Protein AF-A0A377A2Q2-F1 (afdb_monomer)

Foldseek 3Di:
DDDDDDDDDDDDDDDDDDPDPDDDPDPPPVCVPPPPDDDDPDDDDDDDDDDDDADPVRDDDDDDDDDPDAAKDKDKDWDDDPPDTDIDIDIDGDHDQKDWDKDDDPDDAAFDKDKIKIKIFGQDQAKFWKFKAKDKDDQKDWPDHGDDIDIGHHGDMDIDITIMHGHDDDDDMDMDIDIDRDDDPPPPPDD

Solvent-accessible surface area (backbone atoms only — not comparable to full-atom values): 12936 Å² total; per-residue (Å²): 141,83,82,88,80,87,88,87,85,90,85,86,87,84,90,77,89,76,87,76,79,84,64,84,85,68,95,62,66,72,64,64,77,78,48,87,72,78,90,75,92,70,90,79,89,80,86,82,81,78,94,77,83,55,47,100,85,68,52,77,88,83,87,78,92,75,72,100,60,75,48,79,45,78,49,75,48,77,49,74,62,99,88,49,76,49,75,51,74,49,79,47,80,38,70,61,59,58,46,77,46,78,52,70,75,96,73,78,56,60,69,38,73,49,75,28,38,40,36,38,34,30,67,35,95,52,70,37,56,34,37,48,48,62,48,57,38,76,39,30,42,65,74,58,78,62,60,72,72,43,78,35,51,50,70,35,73,50,74,45,79,46,44,32,35,28,39,84,73,88,83,66,55,48,77,48,77,49,80,41,60,81,79,62,94,85,69,73,78,82,125

pLDDT: mean 75.49, std 20.53, range [23.81, 94.69]

Mean predicted aligned error: 14.42 Å

Structure (mmCIF, N/CA/C/O backbone):
data_AF-A0A377A2Q2-F1
#
_entry.id   AF-A0A377A2Q2-F1
#
loop_
_atom_site.group_PDB
_atom_site.id
_atom_site.typ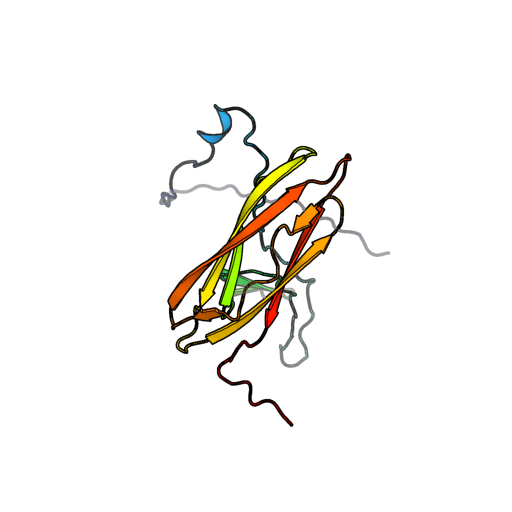e_symbol
_atom_site.label_atom_id
_atom_site.label_alt_id
_atom_site.label_comp_id
_atom_site.label_asym_id
_atom_site.label_entity_id
_atom_site.label_seq_id
_atom_site.pdbx_PDB_ins_code
_atom_site.Cartn_x
_atom_site.Cartn_y
_atom_site.Cartn_z
_atom_site.occupancy
_atom_site.B_iso_or_equiv
_atom_site.auth_seq_id
_atom_site.auth_comp_id
_atom_site.auth_asym_id
_atom_site.auth_atom_id
_atom_site.pdbx_PDB_model_num
ATOM 1 N N . MET A 1 1 ? 16.600 22.380 43.570 1.00 35.16 1 MET A N 1
ATOM 2 C CA . MET A 1 1 ? 17.740 21.490 43.270 1.00 35.16 1 MET A CA 1
ATOM 3 C C . MET A 1 1 ? 17.162 20.086 43.203 1.00 35.16 1 MET A C 1
ATOM 5 O O . MET A 1 1 ? 16.810 19.557 44.245 1.00 35.16 1 MET A O 1
ATOM 9 N N . ALA A 1 2 ? 16.891 19.559 42.009 1.00 24.36 2 ALA A N 1
ATOM 10 C CA . ALA A 1 2 ? 16.235 18.261 41.858 1.00 24.36 2 ALA A CA 1
ATOM 11 C C . ALA A 1 2 ? 16.915 17.487 40.730 1.00 24.36 2 ALA A C 1
ATOM 13 O O . ALA A 1 2 ? 17.187 18.033 39.663 1.00 24.36 2 ALA A O 1
ATOM 14 N N . GLN A 1 3 ? 17.287 16.264 41.079 1.00 25.77 3 GLN A N 1
ATOM 15 C CA . GLN A 1 3 ? 18.259 15.404 40.428 1.00 25.77 3 GLN A CA 1
ATOM 16 C C . GLN A 1 3 ? 17.750 14.817 39.111 1.00 25.77 3 GLN A C 1
ATOM 18 O O . GLN A 1 3 ? 16.613 14.366 39.001 1.00 25.77 3 GLN A O 1
ATOM 23 N N . THR A 1 4 ? 18.659 14.757 38.143 1.00 28.58 4 THR A N 1
ATOM 24 C CA . THR A 1 4 ? 18.591 13.873 36.981 1.00 28.58 4 THR A CA 1
ATOM 25 C C . THR A 1 4 ? 18.710 12.423 37.447 1.00 28.58 4 THR A C 1
ATOM 27 O O . THR A 1 4 ? 19.660 12.096 38.158 1.00 28.58 4 THR A O 1
ATOM 30 N N . PHE A 1 5 ? 17.817 11.542 36.993 1.00 26.47 5 PHE A N 1
ATOM 31 C CA . PHE A 1 5 ? 18.029 10.098 37.088 1.00 26.47 5 PHE A CA 1
ATOM 32 C C . PHE A 1 5 ? 17.926 9.448 35.708 1.00 26.47 5 PHE A C 1
ATOM 34 O O . PHE A 1 5 ? 16.889 9.474 35.051 1.00 26.47 5 PHE A O 1
ATOM 41 N N . THR A 1 6 ? 19.052 8.870 35.297 1.00 29.17 6 THR A N 1
ATOM 42 C CA . THR A 1 6 ? 19.209 7.923 34.192 1.00 29.17 6 THR A CA 1
ATOM 43 C C . THR A 1 6 ? 18.902 6.521 34.713 1.00 29.17 6 THR A C 1
ATOM 45 O O . THR A 1 6 ? 19.382 6.166 35.789 1.00 29.17 6 THR A O 1
ATOM 48 N N . ILE A 1 7 ? 18.188 5.690 33.949 1.00 29.67 7 ILE A N 1
ATOM 49 C CA . ILE A 1 7 ? 18.055 4.258 34.251 1.00 29.67 7 ILE 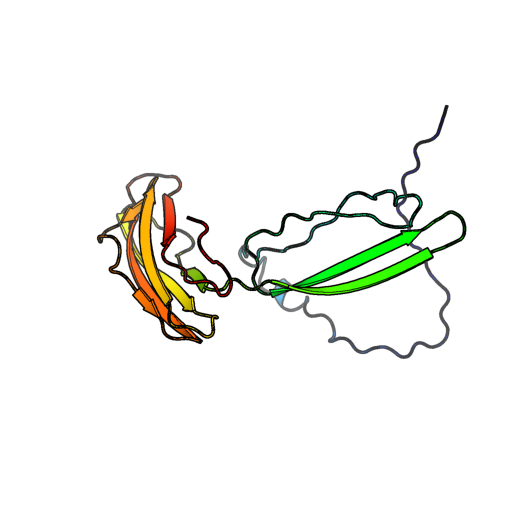A CA 1
ATOM 50 C C . ILE A 1 7 ? 18.478 3.441 33.027 1.00 29.67 7 ILE A C 1
ATOM 52 O O . ILE A 1 7 ? 17.741 3.312 32.058 1.00 29.67 7 ILE A O 1
ATOM 56 N N . PHE A 1 8 ? 19.662 2.838 33.117 1.00 29.30 8 PHE A N 1
ATOM 57 C CA . PHE A 1 8 ? 19.929 1.519 32.552 1.00 29.30 8 PHE A CA 1
ATOM 58 C C . PHE A 1 8 ? 20.466 0.654 33.691 1.00 29.30 8 PHE A C 1
ATOM 60 O O . PHE A 1 8 ? 21.469 1.025 34.296 1.00 29.30 8 PHE A O 1
ATOM 67 N N . THR A 1 9 ? 19.814 -0.475 33.980 1.00 23.81 9 THR A N 1
ATOM 68 C CA . THR A 1 9 ? 20.429 -1.777 34.322 1.00 23.81 9 THR A CA 1
ATOM 69 C C . THR A 1 9 ? 19.329 -2.761 34.725 1.00 23.81 9 THR A C 1
ATOM 71 O O . THR A 1 9 ? 18.644 -2.568 35.724 1.00 23.81 9 THR A O 1
ATOM 74 N N . VAL A 1 10 ? 19.216 -3.860 33.977 1.00 25.59 10 VAL A N 1
ATOM 75 C CA . VAL A 1 10 ? 18.565 -5.096 34.428 1.00 25.59 10 VAL A CA 1
ATOM 76 C C . VAL A 1 10 ? 19.669 -6.036 34.902 1.00 25.59 10 VAL A C 1
ATOM 78 O O . VAL A 1 10 ? 20.576 -6.364 34.138 1.00 25.59 10 VAL A O 1
ATOM 81 N N . ARG A 1 11 ? 19.593 -6.499 36.154 1.00 24.61 11 ARG A N 1
ATOM 82 C CA . ARG A 1 11 ? 20.357 -7.660 36.623 1.00 24.61 11 ARG A CA 1
ATOM 83 C C . ARG A 1 11 ? 19.420 -8.575 37.398 1.00 24.61 11 ARG A C 1
ATOM 85 O O . ARG A 1 11 ? 18.988 -8.240 38.494 1.00 24.61 11 ARG A O 1
ATOM 92 N N . LEU A 1 12 ? 19.122 -9.733 36.822 1.00 27.06 12 LEU A N 1
ATOM 93 C CA . LEU A 1 12 ? 18.377 -10.805 37.472 1.00 27.06 12 LEU A CA 1
ATOM 94 C C . LEU A 1 12 ? 19.283 -12.024 37.576 1.00 27.06 12 LEU A C 1
ATOM 96 O O . LEU A 1 12 ? 19.780 -12.518 36.566 1.00 27.06 12 LEU A O 1
ATOM 100 N N . LEU A 1 13 ? 19.466 -12.531 38.795 1.00 28.02 13 LEU A N 1
ATOM 101 C CA . LEU A 1 13 ? 19.809 -13.935 38.973 1.00 28.02 13 LEU A CA 1
ATOM 102 C C . LEU A 1 13 ? 19.329 -14.461 40.327 1.00 28.02 13 LEU A C 1
ATOM 104 O O . LEU A 1 13 ? 19.847 -14.075 41.372 1.00 28.02 13 LEU A O 1
ATOM 108 N N . LYS A 1 14 ? 18.412 -15.431 40.285 1.00 26.22 14 LYS A N 1
ATOM 109 C CA . LYS A 1 14 ? 18.540 -16.680 41.045 1.00 26.22 14 LYS A CA 1
ATOM 110 C C . LYS A 1 14 ? 17.717 -17.770 40.363 1.00 26.22 14 LYS A C 1
ATOM 112 O O . LYS A 1 14 ? 16.514 -17.638 40.181 1.00 26.22 14 LYS A O 1
ATOM 117 N N . VAL A 1 15 ? 18.412 -18.831 39.967 1.00 42.34 15 VAL A N 1
ATOM 118 C CA . VAL A 1 15 ? 17.884 -19.992 39.247 1.00 42.34 15 VAL A CA 1
ATOM 119 C C . VAL A 1 15 ? 17.315 -21.011 40.235 1.00 42.34 15 VAL A C 1
ATOM 121 O O . VAL A 1 15 ? 17.974 -21.344 41.220 1.00 42.34 15 VAL A O 1
ATOM 124 N N . ARG A 1 16 ? 16.140 -21.566 39.920 1.00 33.78 16 ARG A N 1
ATOM 125 C CA . ARG A 1 16 ? 15.683 -22.897 40.351 1.00 33.78 16 ARG A CA 1
ATOM 126 C C . ARG A 1 16 ? 14.762 -23.471 39.262 1.00 33.78 16 ARG A C 1
ATOM 128 O O . ARG A 1 16 ? 13.668 -22.962 39.084 1.00 33.78 16 ARG A O 1
ATOM 135 N N . GLY A 1 17 ? 15.269 -24.478 38.538 1.00 42.72 17 GLY A N 1
ATOM 136 C CA . GLY A 1 17 ? 14.567 -25.401 37.623 1.00 42.72 17 GLY A CA 1
ATOM 137 C C . GLY A 1 17 ? 13.537 -24.793 36.666 1.00 42.72 17 GLY A C 1
ATOM 138 O O . GLY A 1 17 ? 12.370 -24.681 37.020 1.00 42.72 17 GLY A O 1
ATOM 139 N N . VAL A 1 18 ? 13.954 -24.457 35.444 1.00 45.03 18 VAL A N 1
ATOM 140 C CA . VAL A 1 18 ? 13.101 -23.804 34.439 1.00 45.03 18 VAL A CA 1
ATOM 141 C C . VAL A 1 18 ? 12.607 -24.839 33.426 1.00 45.03 18 VAL A C 1
ATOM 143 O O . VAL A 1 18 ? 13.413 -25.525 32.802 1.00 45.03 18 VAL A O 1
ATOM 146 N N . TRP A 1 19 ? 11.288 -24.936 33.239 1.00 36.09 19 TRP A N 1
ATOM 147 C CA . TRP A 1 19 ? 10.719 -25.492 32.012 1.00 36.09 19 TRP A CA 1
ATOM 148 C C . TRP A 1 19 ? 11.166 -24.597 30.858 1.00 36.09 19 TRP A C 1
ATOM 150 O O . TRP A 1 19 ? 10.748 -23.444 30.765 1.00 36.09 19 TRP A O 1
ATOM 160 N N . GLN A 1 20 ? 12.077 -25.091 30.023 1.00 41.94 20 GLN A N 1
ATOM 161 C CA . GLN A 1 20 ? 12.571 -24.337 28.881 1.00 41.94 20 GLN A CA 1
ATOM 162 C C . GLN A 1 20 ? 11.461 -24.299 27.826 1.00 41.94 20 GLN A C 1
ATOM 164 O O . GLN A 1 20 ? 11.138 -25.320 27.218 1.00 41.94 20 GLN A O 1
ATOM 169 N N . LEU A 1 21 ? 10.864 -23.128 27.608 1.00 43.88 21 LEU A N 1
ATOM 170 C CA . LEU A 1 21 ? 10.053 -22.901 26.420 1.00 43.88 21 LEU A CA 1
ATOM 171 C C . LEU A 1 21 ? 11.002 -22.980 25.215 1.00 43.88 21 LEU A C 1
ATOM 173 O O . LEU A 1 21 ? 11.822 -22.085 25.005 1.00 43.88 21 LEU A O 1
ATOM 177 N N . CYS A 1 22 ? 10.946 -24.079 24.464 1.00 37.50 22 CYS A N 1
ATOM 178 C CA . CYS A 1 22 ? 11.659 -24.207 23.197 1.00 37.50 22 CYS A CA 1
ATOM 179 C C . CYS A 1 22 ? 11.006 -23.270 22.174 1.00 37.50 22 CYS A C 1
ATOM 181 O O . CYS A 1 22 ? 10.033 -23.631 21.519 1.00 37.50 22 CYS A O 1
ATOM 183 N N . VAL A 1 23 ? 11.546 -22.063 22.046 1.00 52.59 23 VAL A N 1
ATOM 184 C CA . VAL A 1 23 ? 11.404 -21.249 20.833 1.00 52.59 23 VAL A CA 1
ATOM 185 C C . VAL A 1 23 ? 12.524 -21.694 19.887 1.00 52.59 23 VAL A C 1
ATOM 187 O O . VAL A 1 23 ? 13.602 -22.045 20.376 1.00 52.59 23 VAL A O 1
ATOM 190 N N . SER A 1 24 ? 12.269 -21.781 18.575 1.00 54.44 24 SER A N 1
ATOM 191 C CA . SER A 1 24 ? 13.236 -22.294 17.590 1.00 54.44 24 SER A CA 1
ATOM 192 C C . SER A 1 24 ? 14.641 -21.727 17.830 1.00 54.44 24 SER A C 1
ATOM 194 O O . SER A 1 24 ? 14.836 -20.532 18.059 1.00 54.44 24 SER A O 1
ATOM 196 N N . GLY A 1 25 ? 15.628 -22.621 17.869 1.00 49.44 25 GLY A N 1
ATOM 197 C CA . GLY A 1 25 ? 17.006 -22.270 18.180 1.00 49.44 25 GLY A CA 1
ATOM 198 C C . GLY A 1 25 ? 17.628 -21.421 17.075 1.00 49.44 25 GLY A C 1
ATOM 199 O O . GLY A 1 25 ? 17.963 -21.947 16.027 1.00 49.44 25 GLY A O 1
ATOM 200 N N . GLY A 1 26 ? 17.827 -20.132 17.359 1.00 53.69 26 GLY A N 1
ATOM 201 C CA . GLY A 1 26 ? 18.815 -19.261 16.719 1.00 53.69 26 GLY A CA 1
ATOM 202 C C . GLY A 1 26 ? 18.757 -19.135 15.191 1.00 53.69 26 GLY A C 1
ATOM 203 O O . GLY A 1 26 ? 19.685 -19.569 14.518 1.00 53.69 26 GLY A O 1
ATOM 204 N N . ASP A 1 27 ? 17.788 -18.391 14.655 1.00 59.75 27 ASP A N 1
ATOM 205 C CA . ASP A 1 27 ? 17.683 -18.047 13.216 1.00 59.75 27 ASP A CA 1
ATOM 206 C C . ASP A 1 27 ? 18.741 -17.025 12.716 1.00 59.75 27 ASP A C 1
ATOM 208 O O . ASP A 1 27 ? 18.568 -16.354 11.700 1.00 59.75 27 ASP A O 1
ATOM 212 N N . GLY A 1 28 ? 19.856 -16.852 13.433 1.00 54.72 28 GLY A N 1
ATOM 213 C CA . GLY A 1 28 ? 20.863 -15.821 13.143 1.00 54.72 28 GLY A CA 1
ATOM 214 C C . GLY A 1 28 ? 22.175 -16.319 12.530 1.00 54.72 28 GLY A C 1
ATOM 215 O O . GLY A 1 28 ? 22.982 -15.498 12.090 1.00 54.72 28 GLY A O 1
ATOM 216 N N . ASP A 1 29 ? 22.429 -17.630 12.528 1.00 57.47 29 ASP A N 1
ATOM 217 C CA . ASP A 1 29 ? 23.759 -18.178 12.207 1.00 57.47 29 ASP A CA 1
ATOM 218 C C . ASP A 1 29 ? 23.969 -18.498 10.718 1.00 57.47 29 ASP A C 1
ATOM 220 O O . ASP A 1 29 ? 25.109 -18.563 10.246 1.00 57.47 29 ASP A O 1
ATOM 224 N N . GLU A 1 30 ? 22.897 -18.637 9.935 1.00 57.81 30 GLU A N 1
ATOM 225 C CA . GLU A 1 30 ? 23.006 -18.796 8.477 1.00 57.81 30 GLU A CA 1
ATOM 226 C C . GLU A 1 30 ? 23.403 -17.486 7.783 1.00 57.81 30 GLU A C 1
ATOM 228 O O . GLU A 1 30 ? 24.262 -17.488 6.900 1.00 57.81 30 GLU A O 1
ATOM 233 N N . LEU A 1 31 ? 22.882 -16.346 8.250 1.00 55.84 31 LEU A N 1
ATOM 234 C CA . LEU A 1 31 ? 23.131 -15.030 7.646 1.00 55.84 31 LEU A CA 1
ATOM 235 C C . LEU A 1 31 ? 24.569 -14.517 7.834 1.00 55.84 31 LEU A C 1
ATOM 237 O O . LEU A 1 31 ? 24.985 -13.594 7.139 1.00 55.84 31 LEU A O 1
ATOM 241 N N . LYS A 1 32 ? 25.350 -15.099 8.753 1.00 56.75 32 LYS A N 1
ATOM 242 C CA . LYS A 1 32 ? 26.732 -14.667 9.025 1.00 56.75 32 LYS A CA 1
ATOM 243 C C . LYS A 1 32 ? 27.776 -15.322 8.120 1.00 56.75 32 LYS A C 1
ATOM 245 O O . LYS A 1 32 ? 28.862 -14.768 7.965 1.00 56.75 32 LYS A O 1
ATOM 250 N N . ARG A 1 33 ? 27.478 -16.483 7.522 1.00 63.16 33 ARG A N 1
ATOM 251 C CA . ARG A 1 33 ? 28.453 -17.249 6.717 1.00 63.16 33 ARG A CA 1
ATOM 252 C C . ARG A 1 33 ? 28.601 -16.755 5.272 1.00 63.16 33 ARG A C 1
ATOM 254 O O . ARG A 1 33 ? 29.619 -17.046 4.656 1.00 63.16 33 ARG A O 1
ATOM 261 N N . GLY A 1 34 ? 27.636 -15.992 4.751 1.00 65.00 34 GLY A N 1
ATOM 262 C CA . GLY A 1 34 ? 27.597 -15.524 3.355 1.00 65.00 34 GLY A CA 1
ATOM 263 C C . GLY A 1 34 ? 28.121 -14.104 3.096 1.00 65.00 34 GLY A C 1
ATOM 264 O O . GLY A 1 34 ? 27.980 -13.606 1.983 1.00 65.00 34 GLY A O 1
ATOM 265 N N . GLY A 1 35 ? 28.706 -13.435 4.096 1.00 57.47 35 GLY A N 1
ATOM 266 C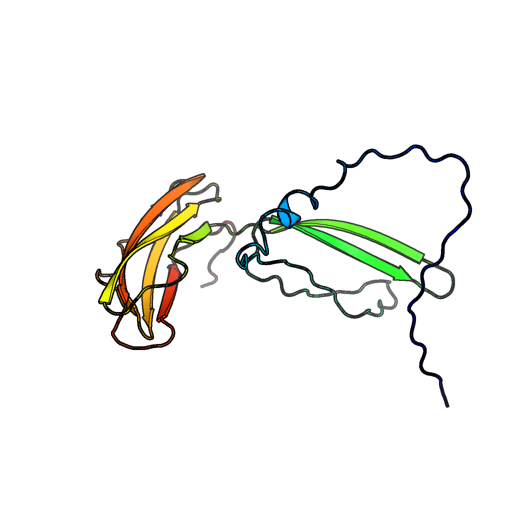 CA . GLY A 1 35 ? 29.028 -12.005 4.017 1.00 57.47 35 GLY A CA 1
ATOM 267 C C . GLY A 1 35 ? 27.826 -11.115 4.353 1.00 57.47 35 GLY A C 1
ATOM 268 O O . GLY A 1 35 ? 26.732 -11.602 4.628 1.00 57.47 35 GLY A O 1
ATOM 269 N N . LYS A 1 36 ? 28.033 -9.791 4.399 1.00 55.78 36 LYS A N 1
ATOM 270 C CA . LYS A 1 36 ? 26.970 -8.850 4.782 1.00 55.78 36 LYS A CA 1
ATOM 271 C C . LYS A 1 36 ? 25.864 -8.890 3.714 1.00 55.78 36 LYS A C 1
ATOM 273 O O . LYS A 1 36 ? 26.164 -8.568 2.562 1.00 55.78 36 LYS A O 1
ATOM 278 N N . PRO A 1 37 ? 24.620 -9.274 4.057 1.00 56.91 37 PRO A N 1
ATOM 279 C CA . PRO A 1 37 ? 23.538 -9.310 3.087 1.00 56.91 37 PRO A CA 1
ATOM 280 C C . PRO A 1 37 ? 23.314 -7.912 2.496 1.00 56.91 37 PRO A C 1
ATOM 282 O O . PRO A 1 37 ? 23.554 -6.907 3.180 1.00 56.91 37 PRO A O 1
ATOM 285 N N . PRO A 1 38 ? 22.873 -7.827 1.230 1.00 50.38 38 PRO A N 1
ATOM 286 C CA . PRO A 1 38 ? 22.503 -6.551 0.637 1.00 50.38 38 PRO A CA 1
ATOM 287 C C . PRO A 1 38 ? 21.428 -5.879 1.499 1.00 50.38 38 PRO A C 1
ATOM 289 O O . PRO A 1 38 ? 20.595 -6.557 2.100 1.00 50.38 38 PRO A O 1
ATOM 292 N N . VAL A 1 39 ? 21.463 -4.547 1.573 1.00 55.28 39 VAL A N 1
ATOM 293 C CA . VAL A 1 39 ? 20.518 -3.767 2.384 1.00 55.28 39 VAL A CA 1
ATOM 294 C C . VAL A 1 39 ? 19.090 -4.106 1.947 1.00 55.28 39 VAL A C 1
ATOM 296 O O . VAL A 1 39 ? 18.729 -3.917 0.785 1.00 55.28 39 VAL A O 1
ATOM 299 N N . ASN A 1 40 ? 18.301 -4.649 2.874 1.00 44.88 40 ASN A N 1
ATOM 300 C CA . ASN A 1 40 ? 16.881 -4.905 2.671 1.00 44.88 40 ASN A CA 1
ATOM 301 C C . ASN A 1 40 ? 16.089 -3.692 3.155 1.00 44.88 40 ASN A C 1
ATOM 303 O O . ASN A 1 40 ? 16.243 -3.261 4.297 1.00 44.88 40 ASN A O 1
ATOM 307 N N . HIS A 1 41 ? 15.219 -3.172 2.295 1.00 54.22 41 HIS A N 1
ATOM 308 C CA . HIS A 1 41 ? 14.261 -2.132 2.651 1.00 54.22 41 HIS A CA 1
ATOM 309 C C . HIS A 1 41 ? 13.021 -2.807 3.242 1.00 54.22 41 HIS A C 1
ATOM 311 O O . HIS A 1 41 ? 12.080 -3.132 2.526 1.00 54.22 41 HIS A O 1
ATOM 317 N N . VAL A 1 42 ? 13.065 -3.104 4.541 1.00 55.97 42 VAL A N 1
ATOM 318 C CA . VAL A 1 42 ? 11.897 -3.576 5.297 1.00 55.97 42 VAL A CA 1
ATOM 319 C C . VAL A 1 42 ? 11.375 -2.404 6.117 1.00 55.97 42 VAL A C 1
ATOM 321 O O . VAL A 1 42 ? 12.117 -1.834 6.918 1.00 55.97 42 VAL A O 1
ATOM 324 N N . ASN A 1 43 ? 10.102 -2.058 5.937 1.00 60.34 43 ASN A N 1
ATOM 325 C CA . ASN A 1 43 ? 9.447 -1.037 6.746 1.00 60.34 43 ASN A CA 1
ATOM 326 C C . ASN A 1 43 ? 9.086 -1.633 8.110 1.00 60.34 43 ASN A C 1
ATOM 328 O O . ASN A 1 43 ? 8.081 -2.325 8.261 1.00 60.34 43 ASN A O 1
ATOM 332 N N . ILE A 1 44 ? 9.937 -1.391 9.108 1.00 71.06 44 ILE A N 1
ATOM 333 C CA . ILE A 1 44 ? 9.668 -1.785 10.492 1.00 71.06 44 ILE A CA 1
ATOM 334 C C . ILE A 1 44 ? 8.797 -0.707 11.132 1.00 71.06 44 ILE A C 1
ATOM 336 O O . ILE A 1 44 ? 9.243 0.420 11.346 1.00 71.06 44 ILE A O 1
ATOM 340 N N . VAL A 1 45 ? 7.560 -1.064 11.472 1.00 70.94 45 VAL A N 1
ATOM 341 C CA . VAL A 1 45 ? 6.656 -0.177 12.204 1.00 70.94 45 VAL A CA 1
ATOM 342 C C . VAL A 1 45 ? 6.819 -0.428 13.698 1.00 70.94 45 VAL A C 1
ATOM 344 O O . VAL A 1 45 ? 6.300 -1.398 14.243 1.00 70.94 45 VAL A O 1
ATOM 347 N N . ALA A 1 46 ? 7.557 0.459 14.360 1.00 78.12 46 ALA A N 1
ATOM 348 C CA . ALA A 1 46 ? 7.682 0.500 15.811 1.00 78.12 46 ALA A CA 1
ATOM 349 C C . ALA A 1 46 ? 7.492 1.948 16.274 1.00 78.12 46 ALA A C 1
ATOM 351 O O . ALA A 1 46 ? 8.278 2.824 15.921 1.00 78.12 46 ALA A O 1
ATOM 352 N N . GLN A 1 47 ? 6.424 2.197 17.030 1.00 79.44 47 GLN A N 1
ATOM 353 C CA . GLN A 1 47 ? 6.068 3.522 17.536 1.00 79.44 47 GLN A CA 1
ATOM 354 C C . GLN A 1 47 ? 5.919 3.465 19.055 1.00 79.44 47 GLN A C 1
ATOM 356 O O . GLN A 1 47 ? 5.360 2.510 19.593 1.00 79.44 47 GLN A O 1
ATOM 361 N N . GLN A 1 48 ? 6.400 4.500 19.742 1.00 82.75 48 GLN A N 1
ATOM 362 C CA . GLN A 1 48 ? 6.257 4.653 21.186 1.00 82.75 48 GLN A CA 1
ATOM 363 C C . GLN A 1 48 ? 5.875 6.100 21.499 1.00 82.75 48 GLN A C 1
ATOM 365 O O . GLN A 1 48 ? 6.608 7.030 21.167 1.00 82.75 48 GLN A O 1
ATOM 370 N N . ALA A 1 49 ? 4.721 6.284 22.140 1.00 79.25 49 ALA A N 1
ATOM 371 C CA . ALA A 1 49 ? 4.299 7.589 22.633 1.00 79.25 49 ALA A CA 1
ATOM 372 C C . ALA A 1 49 ? 5.024 7.955 23.935 1.00 79.25 49 ALA A C 1
ATOM 374 O O . ALA A 1 49 ? 5.516 7.091 24.667 1.00 79.25 49 ALA A O 1
ATOM 375 N N . LEU A 1 50 ? 5.053 9.253 24.237 1.00 85.25 50 LEU A N 1
ATOM 376 C CA . LEU A 1 50 ? 5.459 9.735 25.553 1.00 85.25 50 LEU A CA 1
ATOM 377 C C . LEU A 1 50 ? 4.439 9.297 26.620 1.00 85.25 50 LEU A C 1
ATOM 379 O O . LEU A 1 50 ? 3.260 9.131 26.298 1.00 85.25 50 LEU A O 1
ATOM 383 N N . PRO A 1 51 ? 4.864 9.141 27.887 1.00 86.31 51 PRO A N 1
ATOM 384 C CA . PRO A 1 51 ? 3.941 8.895 28.989 1.00 86.31 51 PRO A CA 1
ATOM 385 C C . PRO A 1 51 ? 2.886 10.003 29.074 1.00 86.31 51 PRO A C 1
ATOM 387 O O . PRO A 1 51 ? 3.218 11.186 28.988 1.00 86.31 51 PRO A O 1
ATOM 390 N N . VAL A 1 52 ? 1.626 9.617 29.264 1.00 87.06 52 VAL A N 1
ATOM 391 C CA . VAL A 1 52 ? 0.500 10.543 29.433 1.00 87.06 52 VAL A CA 1
ATOM 392 C C . VAL A 1 52 ? -0.096 10.396 30.825 1.00 87.06 52 VAL A C 1
ATOM 394 O O . VAL A 1 52 ? -0.187 9.289 31.356 1.00 87.06 52 VAL A O 1
ATOM 397 N N . THR A 1 53 ? -0.510 11.514 31.414 1.00 88.62 53 THR A N 1
ATOM 398 C CA . THR A 1 53 ? -1.244 11.518 32.682 1.00 88.62 53 THR A CA 1
ATOM 399 C C . THR A 1 53 ? -2.730 11.343 32.393 1.00 88.62 53 THR A C 1
ATOM 401 O O . THR A 1 53 ? -3.286 12.062 31.562 1.00 88.62 53 THR A O 1
ATOM 404 N N . LEU A 1 54 ? -3.363 10.388 33.069 1.00 87.25 54 LEU A N 1
ATOM 405 C CA . LEU A 1 54 ? -4.805 10.154 32.973 1.00 87.25 54 LEU A CA 1
ATOM 406 C C . LEU A 1 54 ? -5.581 11.246 33.729 1.00 87.25 54 LEU A C 1
ATOM 408 O O . LEU A 1 54 ? -5.048 11.864 34.653 1.00 87.25 54 LEU A O 1
ATOM 412 N N . ASN A 1 55 ? -6.829 11.498 33.332 1.00 85.19 55 ASN A N 1
ATOM 413 C CA . ASN A 1 55 ? -7.707 12.449 34.019 1.00 85.19 55 ASN A CA 1
ATOM 414 C C . ASN A 1 55 ? -8.238 11.888 35.359 1.00 85.19 55 ASN A C 1
ATOM 416 O O . ASN A 1 55 ? -7.948 10.753 35.737 1.00 85.19 55 ASN A O 1
ATOM 420 N N . GLU A 1 56 ? -9.046 12.675 36.077 1.00 86.50 56 GLU A N 1
ATOM 421 C CA . GLU A 1 56 ? -9.634 12.283 37.372 1.00 86.50 56 GLU A CA 1
ATOM 422 C C . GLU A 1 56 ? -10.544 11.043 37.287 1.00 86.50 56 GLU A C 1
ATOM 424 O O . GLU A 1 56 ? -10.787 10.381 38.292 1.00 86.50 56 GLU A O 1
ATOM 429 N N . GLN A 1 57 ? -11.032 10.712 36.090 1.00 83.94 57 GLN A N 1
ATOM 430 C CA . GLN A 1 57 ? -11.858 9.541 35.806 1.00 83.94 57 GLN A CA 1
ATOM 431 C C . GLN A 1 57 ? -11.024 8.318 35.376 1.00 83.94 57 GLN A C 1
ATOM 433 O O . GLN A 1 57 ? -11.583 7.241 35.178 1.00 83.94 57 GLN A O 1
ATOM 438 N N . GLY A 1 58 ? -9.698 8.455 35.251 1.00 82.31 58 GLY A N 1
ATOM 439 C CA . GLY A 1 58 ? -8.799 7.393 34.791 1.00 82.31 58 GLY A CA 1
ATOM 440 C C . GLY A 1 58 ? -8.757 7.214 33.269 1.00 82.31 58 GLY A C 1
ATOM 441 O O . GLY A 1 58 ? -8.297 6.183 32.786 1.00 82.31 58 GLY A O 1
ATOM 442 N N . GLU A 1 59 ? -9.215 8.200 32.501 1.00 83.38 59 GLU A N 1
ATOM 443 C CA . GLU A 1 59 ? -9.246 8.168 31.039 1.00 83.38 59 GLU A CA 1
ATOM 444 C C . GLU A 1 59 ? -8.084 8.968 30.430 1.00 83.38 59 GLU A C 1
ATOM 446 O O . GLU A 1 59 ? -7.646 9.996 30.953 1.00 83.38 59 GLU A O 1
ATOM 451 N N . GLY A 1 60 ? -7.592 8.505 29.282 1.00 82.88 60 GLY A N 1
ATOM 452 C CA . GLY A 1 60 ? -6.553 9.170 28.504 1.00 82.88 60 GLY A CA 1
ATOM 453 C C . GLY A 1 60 ? -6.593 8.703 27.054 1.00 82.88 60 GLY A C 1
ATOM 454 O O . GLY A 1 60 ? -6.968 7.567 26.770 1.00 82.88 60 GLY A O 1
ATOM 455 N N . SER A 1 61 ? -6.221 9.585 26.130 1.00 84.88 61 SER A N 1
ATOM 456 C CA . SER A 1 61 ? -6.180 9.281 24.699 1.00 84.88 61 SER A CA 1
ATOM 457 C C . SER A 1 61 ? -4.787 9.543 24.145 1.00 84.88 61 SER A C 1
ATOM 459 O O . SER A 1 61 ? -4.157 10.551 24.466 1.00 84.88 61 SER A O 1
ATOM 461 N N . VAL A 1 62 ? -4.310 8.624 23.309 1.00 84.31 62 VAL A N 1
ATOM 462 C CA . VAL A 1 62 ? -3.014 8.702 22.634 1.00 84.31 62 VAL A CA 1
ATOM 463 C C . VAL A 1 62 ? -3.245 8.457 21.153 1.00 84.31 62 VAL A C 1
ATOM 465 O O . VAL A 1 62 ? -3.848 7.459 20.766 1.00 84.31 62 VAL A O 1
ATOM 468 N N . THR A 1 63 ? -2.753 9.367 20.318 1.00 84.69 63 THR A N 1
ATOM 469 C CA . THR A 1 63 ? -2.787 9.212 18.861 1.00 84.69 63 THR A CA 1
ATOM 470 C C . THR A 1 63 ? -1.407 8.798 18.376 1.00 84.69 63 THR A C 1
ATOM 472 O O . THR A 1 63 ? -0.426 9.496 18.624 1.00 84.69 63 THR A O 1
ATOM 475 N N . LEU A 1 64 ? -1.333 7.662 17.683 1.00 80.81 64 LEU A N 1
ATOM 476 C CA . LEU A 1 64 ? -0.111 7.166 17.058 1.00 80.81 64 LEU A CA 1
ATOM 477 C C . LEU A 1 64 ? -0.263 7.273 15.536 1.00 80.81 64 LEU A C 1
ATOM 479 O O . LEU A 1 64 ? -1.177 6.651 14.991 1.00 80.81 64 LEU A O 1
ATOM 483 N N . PRO A 1 65 ? 0.589 8.043 14.836 1.00 78.50 65 PRO A N 1
ATOM 484 C CA . PRO A 1 65 ? 0.563 8.074 13.382 1.00 78.50 65 PRO A CA 1
ATOM 485 C C . PRO A 1 65 ? 1.070 6.731 12.846 1.00 78.50 65 PRO A C 1
ATOM 487 O O . PRO A 1 65 ? 2.240 6.382 13.009 1.00 78.50 65 PRO A O 1
ATOM 490 N N . ILE A 1 66 ? 0.177 5.968 12.220 1.00 78.19 66 ILE A N 1
ATOM 491 C CA . ILE A 1 66 ? 0.523 4.736 11.513 1.00 78.19 66 ILE A CA 1
ATOM 492 C C . ILE A 1 66 ? 0.718 5.094 10.040 1.00 78.19 66 ILE A C 1
ATOM 494 O O . ILE A 1 66 ? -0.152 5.714 9.433 1.00 78.19 66 ILE A O 1
ATOM 498 N N . GLY A 1 67 ? 1.892 4.763 9.498 1.00 75.56 67 GLY A N 1
ATOM 499 C CA . GLY A 1 67 ? 2.198 4.953 8.080 1.00 75.56 67 GLY A CA 1
ATOM 500 C C . GLY A 1 67 ? 1.510 3.914 7.194 1.00 75.56 67 GLY A C 1
ATOM 501 O O . GLY A 1 67 ? 0.579 3.233 7.619 1.00 75.56 67 GLY A O 1
ATOM 502 N N . ASP A 1 68 ? 2.006 3.762 5.968 1.00 72.94 68 ASP A N 1
ATOM 503 C CA . ASP A 1 68 ? 1.550 2.711 5.059 1.00 72.94 68 ASP A CA 1
ATOM 504 C C . ASP A 1 68 ? 1.990 1.332 5.579 1.00 72.94 68 ASP A C 1
ATOM 506 O O . ASP A 1 68 ? 3.145 0.919 5.436 1.00 72.94 68 ASP A O 1
ATOM 510 N N . PHE A 1 69 ? 1.080 0.665 6.288 1.00 72.56 69 PHE A N 1
ATOM 511 C CA . PHE A 1 69 ? 1.298 -0.639 6.895 1.00 72.56 69 PHE A CA 1
ATOM 512 C C . PHE A 1 69 ? 0.078 -1.527 6.696 1.00 72.56 69 PHE A C 1
ATOM 514 O O . PHE A 1 69 ? -1.044 -1.154 7.034 1.00 72.56 69 PHE A O 1
ATOM 521 N N . ASN A 1 70 ? 0.330 -2.737 6.207 1.00 71.56 70 ASN A N 1
ATOM 522 C CA . ASN A 1 70 ? -0.667 -3.782 6.050 1.00 71.56 70 ASN A CA 1
ATOM 523 C C . ASN A 1 70 ? -0.258 -4.971 6.922 1.00 71.56 70 ASN A C 1
ATOM 525 O O . ASN A 1 70 ? 0.720 -5.655 6.622 1.00 71.56 70 ASN A O 1
ATOM 529 N N . GLY A 1 71 ? -0.982 -5.207 8.015 1.00 76.94 71 GLY A N 1
ATOM 530 C CA . GLY A 1 71 ? -0.673 -6.282 8.952 1.00 76.94 71 GLY A CA 1
ATOM 531 C C . GLY A 1 71 ? -1.333 -6.139 10.323 1.00 76.94 71 GLY A C 1
ATOM 532 O O . GLY A 1 71 ? -2.214 -5.310 10.546 1.00 76.94 71 GLY A O 1
ATOM 533 N N . GLU A 1 72 ? -0.886 -6.968 11.265 1.00 80.56 72 GLU A N 1
ATOM 534 C CA . GLU A 1 72 ? -1.311 -6.915 12.665 1.00 80.56 72 GLU A CA 1
ATOM 535 C C . GLU A 1 72 ? -0.343 -6.038 13.472 1.00 80.56 72 GLU A C 1
ATOM 537 O O . GLU A 1 72 ? 0.856 -6.312 13.537 1.00 80.56 72 GLU A O 1
ATOM 542 N N . LEU A 1 73 ? -0.867 -4.993 14.110 1.00 84.31 73 LEU A N 1
ATOM 543 C CA . LEU A 1 73 ? -0.154 -4.201 15.105 1.00 84.31 73 LEU A CA 1
ATOM 544 C C . LEU A 1 73 ? -0.518 -4.684 16.507 1.00 84.31 73 LEU A C 1
ATOM 546 O O . LEU A 1 73 ? -1.691 -4.849 16.846 1.00 84.31 73 LEU A O 1
ATOM 550 N N . ARG A 1 74 ? 0.500 -4.857 17.352 1.00 87.50 74 ARG A N 1
ATOM 551 C CA . ARG A 1 74 ? 0.325 -5.123 18.781 1.00 87.50 74 ARG A CA 1
ATOM 552 C C . ARG A 1 74 ? 0.491 -3.823 19.553 1.00 87.50 74 ARG A C 1
ATOM 554 O O . ARG A 1 74 ? 1.591 -3.282 19.635 1.00 87.50 74 ARG A O 1
ATOM 561 N N . VAL A 1 75 ? -0.600 -3.339 20.129 1.00 86.94 75 VAL A N 1
ATOM 562 C CA . VAL A 1 75 ? -0.601 -2.174 21.012 1.00 86.94 75 VAL A CA 1
ATOM 563 C C . VAL A 1 75 ? -0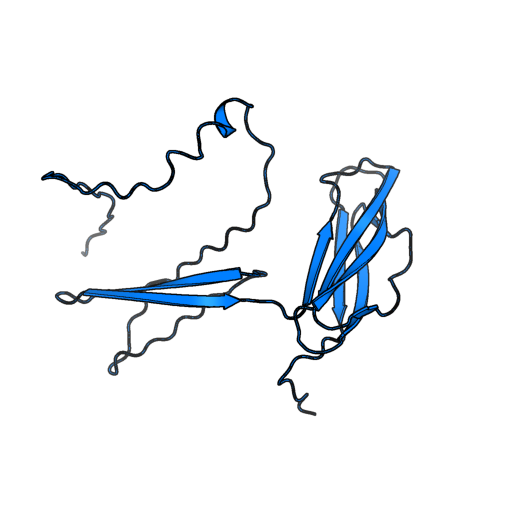.329 -2.659 22.427 1.00 86.94 75 VAL A C 1
ATOM 565 O O . VAL A 1 75 ? -0.997 -3.568 22.909 1.00 86.94 75 VAL A O 1
ATOM 568 N N . MET A 1 76 ? 0.658 -2.065 23.091 1.00 89.31 76 MET A N 1
ATOM 569 C CA . MET A 1 76 ? 1.018 -2.382 24.473 1.00 89.31 76 MET A CA 1
ATOM 570 C C . MET A 1 76 ? 0.937 -1.113 25.311 1.00 89.31 76 MET A C 1
ATOM 572 O O . MET A 1 76 ? 1.506 -0.087 24.941 1.00 89.31 76 MET A O 1
ATOM 576 N N . ALA A 1 77 ? 0.261 -1.195 26.450 1.00 88.44 77 ALA A N 1
ATOM 577 C CA . ALA A 1 77 ? 0.134 -0.109 27.406 1.00 88.44 77 ALA A CA 1
ATOM 578 C C . ALA A 1 77 ? 0.655 -0.558 28.771 1.00 88.44 77 ALA A C 1
ATOM 580 O O . ALA A 1 77 ? 0.404 -1.679 29.213 1.00 88.44 77 ALA A O 1
ATOM 581 N N . GLN A 1 78 ? 1.393 0.328 29.432 1.00 90.75 78 GLN A N 1
ATOM 582 C CA . GLN A 1 78 ? 1.901 0.145 30.787 1.00 90.75 78 GLN A CA 1
ATOM 583 C C . GLN A 1 78 ? 1.470 1.358 31.606 1.00 90.75 78 GLN A C 1
ATOM 585 O O . GLN A 1 78 ? 1.664 2.491 31.169 1.00 90.75 78 GLN A O 1
ATOM 590 N N . ALA A 1 79 ? 0.881 1.113 32.768 1.00 88.94 79 ALA A N 1
ATOM 591 C CA . ALA A 1 79 ? 0.414 2.133 33.694 1.00 88.94 79 ALA A CA 1
ATOM 592 C C . ALA A 1 79 ? 1.049 1.896 35.065 1.00 88.94 79 ALA A C 1
ATOM 594 O O . ALA A 1 79 ? 1.226 0.748 35.479 1.00 88.94 79 ALA A O 1
ATOM 595 N N . TRP A 1 80 ? 1.405 2.971 35.763 1.00 89.69 80 TRP A N 1
ATOM 596 C CA . TRP A 1 80 ? 1.981 2.886 37.100 1.00 89.69 80 TRP A CA 1
ATOM 597 C C . TRP A 1 80 ? 1.633 4.108 37.952 1.00 89.69 80 TRP A C 1
ATOM 599 O O . TRP A 1 80 ? 1.492 5.220 37.440 1.00 89.69 80 TRP A O 1
ATOM 609 N N . THR A 1 81 ? 1.530 3.890 39.259 1.00 89.19 81 THR A N 1
ATOM 610 C CA . THR A 1 81 ? 1.533 4.911 40.314 1.00 89.19 81 THR A CA 1
ATOM 611 C C . THR A 1 81 ? 2.742 4.659 41.228 1.00 89.19 81 THR A C 1
ATOM 613 O O . THR A 1 81 ? 3.704 4.010 40.816 1.00 89.19 81 THR A O 1
ATOM 616 N N . ALA A 1 82 ? 2.752 5.207 42.447 1.00 89.50 82 ALA A N 1
ATOM 617 C CA . ALA A 1 82 ? 3.796 4.888 43.423 1.00 89.50 82 ALA A CA 1
ATOM 618 C C . ALA A 1 82 ? 3.728 3.421 43.887 1.00 89.50 82 ALA A C 1
ATOM 620 O O . ALA A 1 82 ? 4.773 2.797 44.070 1.00 89.50 82 ALA A O 1
ATOM 621 N N . ASP A 1 83 ? 2.512 2.884 44.030 1.00 92.50 83 ASP A N 1
ATOM 622 C CA . ASP A 1 83 ? 2.256 1.571 44.631 1.00 92.50 83 ASP A CA 1
ATOM 623 C C . ASP A 1 83 ? 1.555 0.591 43.669 1.00 92.50 83 ASP A C 1
ATOM 625 O O . ASP A 1 83 ? 1.644 -0.623 43.860 1.00 92.50 83 ASP A O 1
ATOM 629 N N . ASP A 1 84 ? 0.910 1.090 42.607 1.00 90.12 84 ASP A N 1
ATOM 630 C CA . ASP A 1 84 ? 0.146 0.282 41.653 1.00 90.12 84 ASP A CA 1
ATOM 631 C C . ASP A 1 84 ? 0.852 0.173 40.302 1.00 90.12 84 ASP A C 1
ATOM 633 O O . ASP A 1 84 ? 1.407 1.142 39.783 1.00 90.12 84 ASP A O 1
ATOM 637 N N . PHE A 1 85 ? 0.765 -1.002 39.680 1.00 91.44 85 PHE A N 1
ATOM 638 C CA . PHE A 1 85 ? 1.313 -1.269 38.352 1.00 91.44 85 PHE A CA 1
ATOM 639 C C . PHE A 1 85 ? 0.314 -2.085 37.536 1.00 91.44 85 PHE A C 1
ATOM 641 O O . PHE A 1 85 ? -0.314 -3.011 38.048 1.00 91.44 85 PHE A O 1
ATOM 648 N N . GLY A 1 86 ? 0.199 -1.777 36.248 1.00 86.81 86 GLY A N 1
ATOM 649 C CA . GLY A 1 86 ? -0.658 -2.496 35.315 1.00 86.81 86 GLY A CA 1
ATOM 650 C C . GLY A 1 86 ? -0.050 -2.547 33.920 1.00 86.81 86 GLY A C 1
ATOM 651 O O . GLY A 1 86 ? 0.642 -1.626 33.485 1.00 86.81 86 GLY A O 1
ATOM 652 N N . SER A 1 87 ? -0.320 -3.628 33.198 1.00 90.19 87 SER A N 1
ATOM 653 C CA . SER A 1 87 ? -0.006 -3.741 31.779 1.00 90.19 87 SER A CA 1
ATOM 654 C C . SER A 1 87 ? -1.178 -4.357 31.036 1.00 90.19 87 SER A C 1
ATOM 656 O O . SER A 1 87 ? -1.934 -5.160 31.584 1.00 90.19 87 SER A O 1
ATOM 658 N N . ASN A 1 88 ? -1.348 -3.953 29.784 1.00 89.75 88 ASN A N 1
ATOM 659 C CA . ASN A 1 88 ? -2.336 -4.544 28.902 1.00 89.75 88 ASN A CA 1
ATOM 660 C C . ASN A 1 88 ? -1.846 -4.504 27.457 1.00 89.75 88 ASN A C 1
ATOM 662 O O . ASN A 1 88 ? -1.017 -3.668 27.086 1.00 89.75 88 ASN A O 1
ATOM 666 N N . GLU A 1 89 ? -2.381 -5.395 26.636 1.00 89.38 89 GLU A N 1
ATOM 667 C CA . GLU A 1 89 ? -2.102 -5.438 25.212 1.00 89.38 89 GLU A CA 1
ATOM 668 C C . GLU A 1 89 ? -3.353 -5.732 24.398 1.00 89.38 89 GLU A C 1
ATOM 670 O O . GLU A 1 89 ? -4.257 -6.446 24.831 1.00 89.38 89 GLU A O 1
ATOM 675 N N . SER A 1 90 ? -3.388 -5.195 23.187 1.00 83.81 90 SER A N 1
ATOM 676 C CA . SER A 1 90 ? -4.442 -5.467 22.222 1.00 83.81 90 SER A CA 1
ATOM 677 C C . SER A 1 90 ? -3.863 -5.604 20.821 1.00 83.81 90 SER A C 1
ATOM 679 O O . SER A 1 90 ? -2.774 -5.116 20.509 1.00 83.81 90 SER A O 1
ATOM 681 N N . LYS A 1 91 ? -4.598 -6.317 19.971 1.00 87.00 91 LYS A N 1
ATOM 682 C CA . LYS A 1 91 ? -4.252 -6.519 18.567 1.00 87.00 91 LYS A CA 1
ATOM 683 C C . LYS A 1 91 ? -5.147 -5.644 17.709 1.00 87.00 91 LYS A C 1
ATOM 685 O O . LYS A 1 91 ? -6.363 -5.649 17.885 1.00 87.00 91 LYS A O 1
ATOM 690 N N . VAL A 1 92 ? -4.541 -4.921 16.779 1.00 84.12 92 VAL A N 1
ATOM 691 C CA . VAL A 1 92 ? -5.232 -4.070 15.813 1.00 84.12 92 VAL A CA 1
ATOM 692 C C . VAL A 1 92 ? -4.818 -4.516 14.421 1.00 84.12 92 VAL A C 1
ATOM 694 O O . VAL A 1 92 ? -3.633 -4.535 14.100 1.00 84.12 92 VAL A O 1
ATOM 697 N N . ILE A 1 93 ? -5.792 -4.887 13.595 1.00 79.81 93 ILE A N 1
ATOM 698 C CA . ILE A 1 93 ? -5.547 -5.232 12.195 1.00 79.81 93 ILE A CA 1
ATOM 699 C C . ILE A 1 93 ? -5.633 -3.943 11.387 1.00 79.81 93 ILE A C 1
ATOM 701 O O . ILE A 1 93 ? -6.666 -3.274 11.390 1.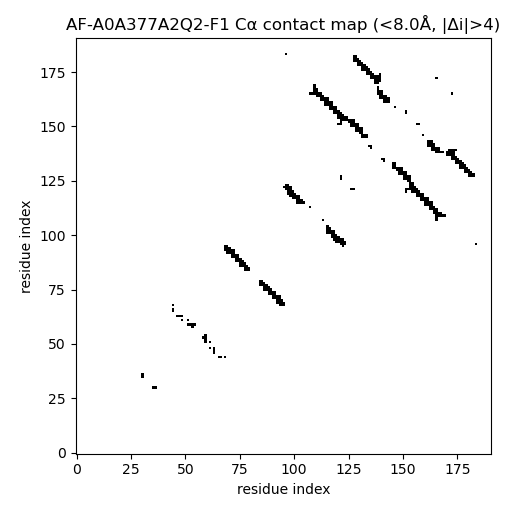00 79.81 93 ILE A O 1
ATOM 705 N N . VAL A 1 94 ? -4.547 -3.607 10.700 1.00 81.88 94 VAL A N 1
ATOM 706 C CA . VAL A 1 94 ? -4.502 -2.501 9.747 1.00 81.88 94 VAL A CA 1
ATOM 707 C C . VAL A 1 94 ? -4.433 -3.115 8.360 1.00 81.88 94 VAL A C 1
ATOM 709 O O . VAL A 1 94 ? -3.485 -3.826 8.035 1.00 81.88 94 VAL A O 1
ATOM 712 N N . ALA A 1 95 ? -5.466 -2.880 7.561 1.00 74.75 95 ALA A N 1
ATOM 713 C CA . ALA A 1 95 ? -5.537 -3.376 6.198 1.00 74.75 95 ALA A CA 1
ATOM 714 C C . ALA A 1 95 ? -6.035 -2.264 5.282 1.00 74.75 95 ALA A C 1
ATOM 716 O O . ALA A 1 95 ? -7.108 -1.694 5.498 1.00 74.75 95 ALA A O 1
ATOM 717 N N . ALA A 1 96 ? -5.257 -1.974 4.247 1.00 80.19 96 ALA A N 1
ATOM 718 C CA . ALA A 1 96 ? -5.698 -1.141 3.156 1.00 80.19 96 ALA A CA 1
ATOM 719 C C . ALA A 1 96 ? -6.782 -1.891 2.356 1.00 80.19 96 ALA A C 1
ATOM 721 O O . ALA A 1 96 ? -6.641 -3.084 2.075 1.00 80.19 96 ALA A O 1
ATOM 722 N N . PRO A 1 97 ? -7.864 -1.207 1.953 1.00 81.69 97 PRO A N 1
ATOM 723 C CA . PRO A 1 97 ? -8.935 -1.808 1.154 1.00 81.69 97 PRO A CA 1
ATOM 724 C C . PRO A 1 97 ? -8.432 -2.275 -0.222 1.00 81.69 97 PRO A C 1
ATOM 726 O O . PRO A 1 97 ? -8.886 -3.284 -0.762 1.00 81.69 97 PRO A O 1
ATOM 729 N N . VAL A 1 98 ? -7.467 -1.547 -0.780 1.00 85.44 98 VAL A N 1
ATOM 730 C CA . VAL A 1 98 ? -6.753 -1.897 -2.004 1.00 85.44 98 VAL A CA 1
ATOM 731 C C . VAL A 1 98 ? -5.265 -1.753 -1.719 1.00 85.44 98 VAL A C 1
ATOM 733 O O . VAL A 1 98 ? -4.837 -0.711 -1.228 1.00 85.44 98 VAL A O 1
ATOM 736 N N . ILE A 1 99 ? -4.492 -2.787 -2.036 1.00 86.94 99 ILE A N 1
ATOM 737 C CA . ILE A 1 99 ? -3.030 -2.778 -1.928 1.00 86.94 99 ILE A CA 1
ATOM 738 C C . ILE A 1 99 ? -2.447 -2.501 -3.310 1.00 86.94 99 ILE A C 1
ATOM 740 O O . ILE A 1 99 ? -2.892 -3.103 -4.288 1.00 86.94 99 ILE A O 1
ATOM 744 N N . ALA A 1 100 ? -1.455 -1.615 -3.379 1.00 88.75 100 ALA A N 1
ATOM 745 C CA . ALA A 1 100 ? -0.715 -1.311 -4.595 1.00 88.75 100 ALA A CA 1
ATOM 746 C C . ALA A 1 100 ? 0.794 -1.428 -4.345 1.00 88.75 100 ALA A C 1
ATOM 748 O O . ALA A 1 100 ? 1.351 -0.679 -3.549 1.00 88.75 100 ALA A O 1
ATOM 749 N N . GLU A 1 101 ? 1.451 -2.359 -5.030 1.00 88.75 101 GLU A N 1
ATOM 750 C CA . GLU A 1 101 ? 2.874 -2.657 -4.863 1.00 88.75 101 GLU A CA 1
ATOM 751 C C . GLU A 1 101 ? 3.614 -2.452 -6.183 1.00 88.75 101 GLU A C 1
ATOM 753 O O . GLU A 1 101 ? 3.305 -3.081 -7.195 1.00 88.75 101 GLU A O 1
ATOM 758 N N . LEU A 1 102 ? 4.602 -1.558 -6.185 1.00 89.06 102 LEU A N 1
ATOM 759 C CA . LEU A 1 102 ? 5.428 -1.291 -7.357 1.00 89.06 102 LEU A CA 1
ATOM 760 C C . LEU A 1 102 ? 6.723 -2.102 -7.279 1.00 89.06 102 LEU A C 1
ATOM 762 O O . LEU A 1 102 ? 7.592 -1.822 -6.455 1.00 89.06 102 LEU A O 1
ATOM 766 N N . ASN A 1 103 ? 6.888 -3.067 -8.182 1.00 88.81 103 ASN A N 1
ATOM 767 C CA . ASN A 1 103 ? 8.145 -3.795 -8.324 1.00 88.81 103 ASN A CA 1
ATOM 768 C C . ASN A 1 103 ? 9.038 -3.080 -9.338 1.00 88.81 103 ASN A C 1
ATOM 770 O O . ASN A 1 103 ? 8.706 -2.978 -10.526 1.00 88.81 103 ASN A O 1
ATOM 774 N N . MET A 1 104 ? 10.194 -2.618 -8.863 1.00 88.12 104 MET A N 1
ATOM 775 C CA . MET A 1 104 ? 11.205 -1.947 -9.673 1.00 88.12 104 MET A CA 1
ATOM 776 C C . MET A 1 104 ? 12.608 -2.504 -9.408 1.00 88.12 104 MET A C 1
ATOM 778 O O . MET A 1 104 ? 12.879 -2.997 -8.307 1.00 88.12 104 MET A O 1
ATOM 782 N N . PRO A 1 105 ? 13.518 -2.455 -10.400 1.00 87.06 105 PRO A N 1
ATOM 783 C CA . PRO A 1 105 ? 14.913 -2.785 -10.165 1.00 87.06 105 PRO A CA 1
ATOM 784 C C . PRO A 1 105 ? 15.527 -1.788 -9.177 1.00 87.06 105 PRO A C 1
ATOM 786 O O . PRO A 1 105 ? 15.127 -0.631 -9.103 1.00 87.06 105 PRO A O 1
ATOM 789 N N . ARG A 1 106 ? 16.537 -2.238 -8.427 1.00 87.06 106 ARG A N 1
ATOM 790 C CA . ARG A 1 106 ? 17.204 -1.411 -7.404 1.00 87.06 106 ARG A CA 1
ATOM 791 C C . ARG A 1 106 ? 17.967 -0.217 -7.985 1.00 87.06 106 ARG A C 1
ATOM 793 O O . ARG A 1 106 ? 18.232 0.732 -7.262 1.00 87.06 106 ARG A O 1
ATOM 800 N N . PHE A 1 107 ? 18.371 -0.303 -9.248 1.00 88.62 107 PHE A N 1
ATOM 801 C CA . PHE A 1 107 ? 19.035 0.758 -9.996 1.00 88.62 107 PHE A CA 1
ATOM 802 C C . PHE A 1 107 ? 18.795 0.540 -11.495 1.00 88.62 107 PHE A C 1
ATOM 804 O O . PHE A 1 107 ? 18.502 -0.578 -11.924 1.00 88.62 107 PHE A O 1
ATOM 811 N N . MET A 1 108 ? 18.944 1.600 -12.283 1.00 88.56 108 MET A N 1
ATOM 812 C CA . MET A 1 108 ? 18.958 1.563 -13.746 1.00 88.56 108 MET A CA 1
ATOM 813 C C . MET A 1 108 ? 20.145 2.392 -14.234 1.00 88.56 108 MET A C 1
ATOM 815 O O . MET A 1 108 ? 20.416 3.452 -13.668 1.00 88.56 108 MET A O 1
ATOM 819 N N . ALA A 1 109 ? 20.874 1.920 -15.246 1.00 92.12 109 ALA A N 1
ATOM 820 C CA . ALA A 1 109 ? 21.923 2.723 -15.863 1.00 92.12 109 ALA A CA 1
ATOM 821 C C . ALA A 1 109 ? 21.313 3.726 -16.853 1.00 92.12 109 ALA A C 1
ATOM 823 O O . ALA A 1 109 ? 20.223 3.519 -17.386 1.00 92.12 109 ALA A O 1
ATOM 824 N N . SER A 1 110 ? 22.021 4.825 -17.119 1.00 92.19 110 SER A N 1
ATOM 825 C CA . SER A 1 110 ? 21.593 5.810 -18.116 1.00 92.19 110 SER A CA 1
ATOM 826 C C . SER A 1 110 ? 21.354 5.158 -19.481 1.00 92.19 110 SER A C 1
ATOM 828 O O . SER A 1 110 ? 22.250 4.518 -20.027 1.00 92.19 110 SER A O 1
ATOM 830 N N . GLY A 1 111 ? 20.169 5.368 -20.055 1.00 89.44 111 GLY A N 1
ATOM 831 C CA . GLY A 1 111 ? 19.766 4.785 -21.335 1.00 89.44 111 GLY A CA 1
ATOM 832 C C . GLY A 1 111 ? 19.105 3.407 -21.233 1.00 89.44 111 GLY A C 1
ATOM 833 O O . GLY A 1 111 ? 18.569 2.934 -22.237 1.00 89.44 111 GLY A O 1
ATOM 834 N N . ASP A 1 112 ? 19.078 2.785 -20.049 1.00 93.44 112 ASP A N 1
ATOM 835 C CA . ASP A 1 112 ? 18.383 1.514 -19.856 1.00 93.44 112 ASP A CA 1
ATOM 836 C C . ASP A 1 112 ? 16.874 1.684 -20.021 1.00 93.44 112 ASP A C 1
ATOM 838 O O . ASP A 1 112 ? 16.269 2.676 -19.604 1.00 93.44 112 ASP A O 1
ATOM 842 N N . THR A 1 113 ? 16.249 0.652 -20.582 1.00 91.88 113 THR A N 1
ATOM 843 C CA . THR A 1 113 ? 14.794 0.502 -20.595 1.00 91.88 113 THR A CA 1
ATOM 844 C C . THR A 1 113 ? 14.419 -0.679 -19.720 1.00 91.88 113 THR A C 1
ATOM 846 O O . THR A 1 113 ? 15.035 -1.741 -19.792 1.00 91.88 113 THR A O 1
ATOM 849 N N . SER A 1 114 ? 13.416 -0.490 -18.871 1.00 91.00 114 SER A N 1
ATOM 850 C CA . SER A 1 114 ? 12.922 -1.531 -17.977 1.00 91.00 114 SER A CA 1
ATOM 851 C C . SER A 1 114 ? 11.404 -1.574 -18.010 1.00 91.00 114 SER A C 1
ATOM 853 O O . SER A 1 114 ? 10.736 -0.604 -18.368 1.00 91.00 114 SER A O 1
ATOM 855 N N . ARG A 1 115 ? 10.850 -2.726 -17.645 1.00 91.06 115 ARG A N 1
ATOM 856 C CA . ARG A 1 115 ? 9.411 -2.934 -17.531 1.00 91.06 115 ARG A CA 1
ATOM 857 C C . ARG A 1 115 ? 9.082 -3.151 -16.068 1.00 91.06 115 ARG A C 1
ATOM 859 O O . ARG A 1 115 ? 9.282 -4.245 -15.546 1.00 91.06 115 ARG A O 1
ATOM 866 N N . LEU A 1 116 ? 8.583 -2.104 -15.425 1.00 91.19 116 LEU A N 1
ATOM 867 C CA . LEU A 1 116 ? 8.125 -2.186 -14.047 1.00 91.19 116 LEU A CA 1
ATOM 868 C C . LEU A 1 116 ? 6.749 -2.843 -14.004 1.00 91.19 116 LEU A C 1
ATOM 870 O O . LEU A 1 116 ? 6.003 -2.835 -14.991 1.00 91.19 116 LEU A O 1
ATOM 874 N N . THR A 1 117 ? 6.407 -3.392 -12.847 1.00 91.50 117 THR A N 1
ATOM 875 C CA . THR A 1 117 ? 5.086 -3.975 -12.610 1.00 91.50 117 THR A CA 1
ATOM 876 C C . THR A 1 117 ? 4.462 -3.331 -11.388 1.00 91.50 117 THR A C 1
ATOM 878 O O . THR A 1 117 ? 5.073 -3.358 -10.323 1.00 91.50 117 THR A O 1
ATOM 881 N N . LEU A 1 118 ? 3.260 -2.785 -11.540 1.00 91.38 118 LEU A N 1
ATOM 882 C CA . LEU A 1 118 ? 2.432 -2.319 -10.436 1.00 91.38 118 LEU A CA 1
ATOM 883 C C . LEU A 1 118 ? 1.343 -3.356 -10.183 1.00 91.38 118 LEU A C 1
ATOM 885 O O . LEU A 1 118 ? 0.433 -3.529 -10.995 1.00 91.38 118 LEU A O 1
ATOM 889 N N . ASP A 1 119 ? 1.459 -4.055 -9.068 1.00 91.81 119 ASP A N 1
ATOM 890 C CA . ASP A 1 119 ? 0.482 -5.025 -8.612 1.00 91.81 119 ASP A CA 1
ATOM 891 C C . ASP A 1 119 ? -0.598 -4.335 -7.799 1.00 91.81 119 ASP A C 1
ATOM 893 O O . ASP A 1 119 ? -0.302 -3.657 -6.822 1.00 91.81 119 ASP A O 1
ATOM 897 N N . ILE A 1 120 ? -1.855 -4.514 -8.194 1.00 90.88 120 ILE A N 1
ATOM 898 C CA . ILE A 1 120 ? -3.006 -3.948 -7.497 1.00 90.88 120 ILE A CA 1
ATOM 899 C C . ILE A 1 120 ? -3.903 -5.095 -7.056 1.00 90.88 120 ILE A C 1
ATOM 901 O O . ILE A 1 120 ? -4.375 -5.875 -7.886 1.00 90.88 120 ILE A O 1
ATOM 905 N N . THR A 1 121 ? -4.149 -5.193 -5.754 1.00 90.06 121 THR A N 1
ATOM 906 C CA . THR A 1 121 ? -4.973 -6.244 -5.151 1.00 90.06 121 THR A CA 1
ATOM 907 C C . THR A 1 121 ? -6.166 -5.624 -4.446 1.00 90.06 121 THR A C 1
ATOM 909 O O . THR A 1 121 ? -6.006 -4.785 -3.560 1.00 90.06 121 THR A O 1
ATOM 912 N N . ASN A 1 122 ? -7.371 -6.045 -4.825 1.00 91.00 122 ASN A N 1
ATOM 913 C CA . ASN A 1 122 ? -8.595 -5.644 -4.146 1.00 91.00 122 ASN A CA 1
ATOM 914 C C . ASN A 1 122 ? -8.875 -6.597 -2.980 1.00 91.00 122 ASN A C 1
ATOM 916 O O . ASN A 1 122 ? -9.255 -7.743 -3.204 1.00 91.00 122 ASN A O 1
ATOM 920 N N . LEU A 1 123 ? -8.716 -6.119 -1.746 1.00 86.56 123 LEU A N 1
ATOM 921 C CA . LEU A 1 123 ? -9.016 -6.894 -0.537 1.00 86.56 123 LEU A CA 1
ATOM 922 C C . LEU A 1 123 ? -10.438 -6.658 -0.012 1.00 86.56 123 LEU A C 1
ATOM 924 O O . LEU A 1 123 ? -10.804 -7.201 1.026 1.00 86.56 123 LEU A O 1
ATOM 928 N N . THR A 1 124 ? -11.247 -5.853 -0.705 1.00 86.06 124 THR A N 1
ATOM 929 C CA . THR A 1 124 ? -12.642 -5.613 -0.321 1.00 86.06 124 THR A CA 1
ATOM 930 C C . THR A 1 124 ? -13.585 -6.684 -0.863 1.00 86.06 124 THR A C 1
ATOM 932 O O . THR A 1 124 ? -13.322 -7.314 -1.886 1.00 86.06 124 THR A O 1
ATOM 935 N N . ASP A 1 125 ? -14.754 -6.801 -0.233 1.00 86.38 125 ASP A N 1
ATOM 936 C CA . ASP A 1 125 ? -15.828 -7.710 -0.656 1.00 86.38 125 ASP A CA 1
ATOM 937 C C . ASP A 1 125 ? -16.628 -7.198 -1.871 1.00 86.38 125 ASP A C 1
ATOM 939 O O . ASP A 1 125 ? -17.599 -7.825 -2.299 1.00 86.38 125 ASP A O 1
ATOM 943 N N . LYS A 1 126 ? -16.268 -6.031 -2.426 1.00 87.81 126 LYS A N 1
ATOM 944 C CA . LYS A 1 126 ? -16.985 -5.380 -3.532 1.00 87.81 126 LYS A CA 1
ATOM 945 C C . LYS A 1 126 ? -16.074 -5.163 -4.739 1.00 87.81 126 LYS A C 1
ATOM 947 O O . LYS A 1 126 ? -14.874 -4.947 -4.572 1.00 87.81 126 LYS A O 1
ATOM 952 N N . PRO A 1 127 ? -16.618 -5.212 -5.968 1.00 90.19 127 PRO A N 1
ATOM 953 C CA . PRO A 1 127 ? -15.849 -4.840 -7.144 1.00 90.19 127 PRO A CA 1
ATOM 954 C C . PRO A 1 127 ? -15.465 -3.358 -7.075 1.00 90.19 127 PRO A C 1
ATOM 956 O O . PRO A 1 127 ? -16.269 -2.515 -6.673 1.00 90.19 127 PRO A O 1
ATOM 959 N N . GLN A 1 128 ? -14.236 -3.053 -7.480 1.00 89.12 128 GLN A N 1
ATOM 960 C CA . GLN A 1 128 ? -13.658 -1.714 -7.482 1.00 89.12 128 GLN A CA 1
ATOM 961 C C . GLN A 1 128 ? -13.366 -1.285 -8.919 1.00 89.12 128 GLN A C 1
ATOM 963 O O . GLN A 1 128 ? -12.861 -2.073 -9.721 1.00 89.12 128 GLN A O 1
ATOM 968 N N . LYS A 1 129 ? -13.659 -0.023 -9.240 1.00 91.19 129 LYS A N 1
ATOM 969 C CA . LYS A 1 129 ? 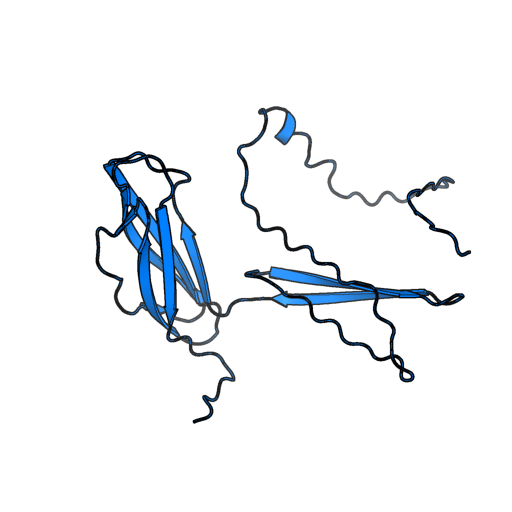-13.281 0.596 -10.512 1.00 91.19 129 LYS A CA 1
ATOM 970 C C . LYS A 1 129 ? -12.273 1.699 -10.234 1.00 91.19 129 LYS A C 1
ATOM 972 O O . LYS A 1 129 ? -12.641 2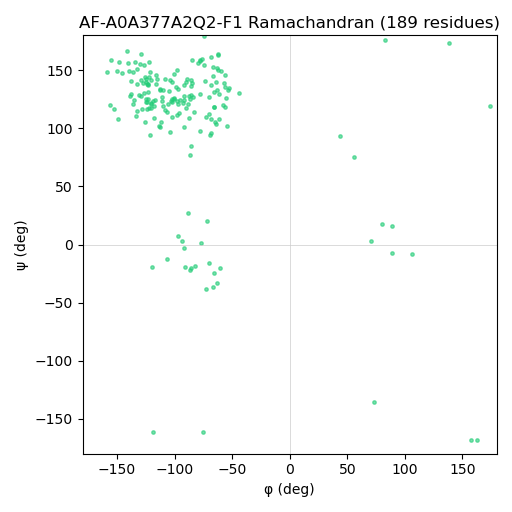.780 -9.785 1.00 91.19 129 LYS A O 1
ATOM 977 N N . LEU A 1 130 ? -11.007 1.399 -10.484 1.00 89.38 130 LEU A N 1
ATOM 978 C CA . LEU A 1 130 ? -9.885 2.245 -10.110 1.00 89.38 130 LEU A CA 1
ATOM 979 C C . LEU A 1 130 ? -9.330 2.974 -11.330 1.00 89.38 130 LEU A C 1
ATOM 981 O O . LEU A 1 130 ? -9.237 2.409 -12.418 1.00 89.38 130 LEU A O 1
ATOM 985 N N . ASN A 1 131 ? -8.931 4.226 -11.145 1.00 89.81 131 ASN A N 1
ATOM 986 C CA . ASN A 1 131 ? -8.145 4.966 -12.125 1.00 89.81 131 ASN A CA 1
ATOM 987 C C . ASN A 1 131 ? -6.739 5.185 -11.563 1.00 89.81 131 ASN A C 1
ATOM 989 O O . ASN A 1 131 ? -6.596 5.676 -10.441 1.00 89.81 131 ASN A O 1
ATOM 993 N N . VAL A 1 132 ? -5.729 4.791 -12.337 1.00 89.00 132 VAL A N 1
ATOM 994 C CA . VAL A 1 132 ? -4.319 4.824 -11.953 1.00 89.00 132 VAL A CA 1
ATOM 995 C C . VAL A 1 132 ? -3.616 5.871 -12.807 1.00 89.00 132 VAL A C 1
ATOM 997 O O . VAL A 1 132 ? -3.343 5.646 -13.983 1.00 89.00 132 VAL A O 1
ATOM 1000 N N . ALA A 1 133 ? -3.312 7.015 -12.201 1.00 88.69 133 ALA A N 1
ATOM 1001 C CA . ALA A 1 133 ? -2.498 8.047 -12.824 1.00 88.69 133 ALA A CA 1
ATOM 1002 C C . ALA A 1 133 ? -1.030 7.821 -12.455 1.00 88.69 133 ALA A C 1
ATOM 1004 O O . ALA A 1 133 ? -0.694 7.748 -11.271 1.00 88.69 133 ALA A O 1
ATOM 1005 N N . LEU A 1 134 ? -0.169 7.705 -13.464 1.00 89.69 134 LEU A N 1
ATOM 1006 C CA . LEU A 1 134 ? 1.269 7.526 -13.288 1.00 89.69 134 LEU A CA 1
ATOM 1007 C C . LEU A 1 134 ? 2.002 8.789 -13.721 1.00 89.69 134 LEU A C 1
ATOM 1009 O O . LEU A 1 134 ? 1.766 9.311 -14.811 1.00 89.69 134 LEU A O 1
ATOM 1013 N N . THR A 1 135 ? 2.930 9.241 -12.889 1.00 89.50 135 THR A N 1
ATOM 1014 C CA . THR A 1 135 ? 3.851 10.329 -13.209 1.00 89.50 135 THR A CA 1
ATOM 1015 C C . THR A 1 135 ? 5.278 9.885 -12.915 1.00 89.50 135 THR A C 1
ATOM 1017 O O . THR A 1 135 ? 5.533 9.173 -11.945 1.00 89.50 135 THR A O 1
ATOM 1020 N N . ALA A 1 136 ? 6.212 10.284 -13.774 1.00 90.69 136 ALA A N 1
ATOM 1021 C CA . ALA A 1 136 ? 7.641 10.116 -13.537 1.00 90.69 136 ALA A CA 1
ATOM 1022 C C . ALA A 1 136 ? 8.312 11.485 -13.437 1.00 90.69 136 ALA A C 1
ATOM 1024 O O . ALA A 1 136 ? 7.899 12.441 -14.100 1.00 90.69 136 ALA A O 1
ATOM 1025 N N . SER A 1 137 ? 9.335 11.573 -12.597 1.00 89.81 137 SER A N 1
ATOM 1026 C CA . SER A 1 137 ? 10.135 12.776 -12.387 1.00 89.81 137 SER A CA 1
ATOM 1027 C C . SER A 1 137 ? 11.617 12.419 -12.211 1.00 89.81 137 SER A C 1
ATOM 1029 O O . SER A 1 137 ? 11.992 11.256 -12.036 1.00 89.81 137 SER A O 1
ATOM 1031 N N . GLY A 1 138 ? 12.489 13.428 -12.287 1.00 92.38 138 GLY A N 1
ATOM 1032 C CA . GLY A 1 138 ? 13.939 13.239 -12.188 1.00 92.38 138 GLY A CA 1
ATOM 1033 C C . GLY A 1 138 ? 14.532 12.597 -13.445 1.00 92.38 138 GLY A C 1
ATOM 1034 O O . GLY A 1 138 ? 14.211 13.003 -14.560 1.00 92.38 138 GLY A O 1
ATOM 1035 N N . LEU A 1 139 ? 15.414 11.608 -13.267 1.00 92.88 139 LEU A N 1
ATOM 1036 C CA . LEU A 1 139 ? 16.088 10.892 -14.361 1.00 92.88 139 LEU A CA 1
ATOM 1037 C C . LEU A 1 139 ? 15.307 9.668 -14.879 1.00 92.88 139 LEU A C 1
ATOM 1039 O O . LEU A 1 139 ? 15.904 8.727 -15.401 1.00 92.88 139 LEU A O 1
ATOM 1043 N N . LEU A 1 140 ? 13.978 9.671 -14.757 1.00 92.94 140 LEU A N 1
ATOM 1044 C CA . LEU A 1 140 ? 13.099 8.630 -15.292 1.00 92.94 140 LEU A CA 1
ATOM 1045 C C . LEU A 1 140 ? 12.035 9.228 -16.214 1.00 92.94 140 LEU A C 1
ATOM 1047 O O . LEU A 1 140 ? 11.422 10.245 -15.898 1.00 92.94 140 LEU A O 1
ATOM 1051 N N . GLU A 1 141 ? 11.779 8.546 -17.328 1.00 92.50 141 GLU A N 1
ATOM 1052 C CA . GLU A 1 141 ? 10.663 8.834 -18.229 1.00 92.50 141 GLU A CA 1
ATOM 1053 C C . GLU A 1 141 ? 9.738 7.616 -18.368 1.00 92.50 141 GLU A C 1
ATOM 1055 O O . GLU A 1 141 ? 10.184 6.464 -18.432 1.00 92.50 141 GLU A O 1
ATOM 1060 N N . LEU A 1 142 ? 8.429 7.876 -18.428 1.00 91.25 142 LEU A N 1
ATOM 1061 C CA . LEU A 1 142 ? 7.438 6.874 -18.813 1.00 91.25 142 LEU A CA 1
ATOM 1062 C C . LEU A 1 142 ? 7.465 6.726 -20.335 1.00 91.25 142 LEU A C 1
ATOM 1064 O O . LEU A 1 142 ? 7.383 7.712 -21.062 1.00 91.25 142 LEU A O 1
ATOM 1068 N N . VAL A 1 143 ? 7.566 5.489 -20.821 1.00 89.31 143 VAL A N 1
ATOM 1069 C CA . VAL A 1 143 ? 7.571 5.197 -22.265 1.00 89.31 143 VAL A CA 1
ATOM 1070 C C . VAL A 1 143 ? 6.144 5.062 -22.809 1.00 89.31 143 VAL A C 1
ATOM 1072 O O . VAL A 1 143 ? 5.926 5.185 -24.012 1.00 89.31 143 VAL A O 1
ATOM 1075 N N . SER A 1 144 ? 5.167 4.810 -21.936 1.00 83.69 144 SER A N 1
ATOM 1076 C CA . SER A 1 144 ? 3.750 4.701 -22.284 1.00 83.69 144 SER A CA 1
ATOM 1077 C C . SER A 1 144 ? 2.897 5.696 -21.506 1.00 83.69 144 SER A C 1
ATOM 1079 O O . SER A 1 144 ? 3.248 6.090 -20.393 1.00 83.69 144 SER A O 1
ATOM 1081 N N . ASP A 1 145 ? 1.730 6.013 -22.063 1.00 78.50 145 ASP A N 1
ATOM 1082 C CA . ASP A 1 145 ? 0.695 6.774 -21.368 1.00 78.50 145 ASP A CA 1
ATOM 1083 C C . ASP A 1 145 ? 0.170 6.035 -20.126 1.00 78.50 145 ASP A C 1
ATOM 1085 O O . ASP A 1 145 ? 0.356 4.821 -19.961 1.00 78.50 145 ASP A O 1
ATOM 1089 N N . SER A 1 146 ? -0.503 6.783 -19.245 1.00 74.31 146 SER A N 1
ATOM 1090 C CA . SER A 1 146 ? -1.138 6.216 -18.052 1.00 74.31 146 SER A CA 1
ATOM 1091 C C . SER A 1 146 ? -2.142 5.113 -18.429 1.00 74.31 146 SER A C 1
ATOM 1093 O O . SER A 1 146 ? -2.888 5.262 -19.402 1.00 74.31 146 SER A O 1
ATOM 1095 N N . PRO A 1 147 ? -2.177 4.004 -17.671 1.00 76.00 147 PRO A N 1
ATOM 1096 C CA . PRO A 1 147 ? -3.046 2.872 -17.960 1.00 76.00 147 PRO A CA 1
ATOM 1097 C C . PRO A 1 147 ? -4.529 3.260 -17.887 1.00 76.00 147 PRO A C 1
ATOM 1099 O O . PRO A 1 147 ? -4.935 4.136 -17.124 1.00 76.00 147 PRO A O 1
ATOM 1102 N N . ALA A 1 148 ? -5.351 2.573 -18.684 1.00 75.31 148 ALA A N 1
ATOM 1103 C CA . ALA A 1 148 ? -6.800 2.729 -18.648 1.00 75.31 148 ALA A CA 1
ATOM 1104 C C . ALA A 1 148 ? -7.381 2.326 -17.280 1.00 75.31 148 ALA A C 1
ATOM 1106 O O . ALA A 1 148 ? -6.738 1.635 -16.488 1.00 75.31 148 ALA A O 1
ATOM 1107 N N . ALA A 1 149 ? -8.627 2.736 -17.026 1.00 84.31 149 ALA A N 1
ATOM 1108 C CA . ALA A 1 149 ? -9.342 2.366 -15.811 1.00 84.31 149 ALA A CA 1
ATOM 1109 C C . ALA A 1 149 ? -9.343 0.841 -15.607 1.00 84.31 149 ALA A C 1
ATOM 1111 O O . ALA A 1 149 ? -9.611 0.071 -16.531 1.00 84.31 149 ALA A O 1
ATOM 1112 N N . VAL A 1 150 ? -9.063 0.429 -14.376 1.00 88.38 150 VAL A N 1
ATOM 1113 C CA . VAL A 1 150 ? -8.897 -0.962 -13.971 1.00 88.38 150 VAL A CA 1
ATOM 1114 C C . VAL A 1 150 ? -10.128 -1.395 -13.192 1.00 88.38 150 VAL A C 1
ATOM 1116 O O . VAL A 1 150 ? -10.454 -0.823 -12.152 1.00 88.38 150 VAL A O 1
ATOM 1119 N N . GLU A 1 151 ? -10.810 -2.422 -13.686 1.00 91.19 151 GLU A N 1
ATOM 1120 C CA . GLU A 1 151 ? -11.913 -3.061 -12.973 1.00 91.19 151 GLU A CA 1
ATOM 1121 C C . GLU A 1 151 ? -11.391 -4.305 -12.251 1.00 91.19 151 GLU A C 1
ATOM 1123 O O . GLU A 1 151 ? -10.834 -5.215 -12.863 1.00 91.19 151 GLU A O 1
ATOM 1128 N N . LEU A 1 152 ? -11.542 -4.321 -10.928 1.00 91.12 152 LEU A N 1
ATOM 1129 C CA . LEU A 1 152 ? -11.047 -5.370 -10.043 1.00 91.12 152 LEU A CA 1
ATOM 1130 C C . LEU A 1 152 ? -12.214 -5.990 -9.284 1.00 91.12 152 LEU A C 1
ATOM 1132 O O . LEU A 1 152 ? -12.879 -5.328 -8.487 1.00 91.12 152 LEU A O 1
ATOM 1136 N N . ALA A 1 153 ? -12.445 -7.282 -9.496 1.00 92.81 153 ALA A N 1
ATOM 1137 C CA . ALA A 1 153 ? -13.385 -8.050 -8.689 1.00 92.81 153 ALA A CA 1
ATOM 1138 C C . ALA A 1 153 ? -12.864 -8.231 -7.240 1.00 92.81 153 ALA A C 1
ATOM 1140 O O . ALA A 1 153 ? -11.670 -8.031 -6.989 1.00 92.81 153 ALA A O 1
ATOM 1141 N N . PRO A 1 154 ? -13.736 -8.577 -6.274 1.00 91.75 154 PRO A N 1
ATOM 1142 C CA . PRO A 1 154 ? -13.333 -8.877 -4.896 1.00 91.75 154 PRO A CA 1
ATOM 1143 C C . PRO A 1 154 ? -12.237 -9.947 -4.828 1.00 91.75 154 PRO A C 1
ATOM 1145 O O . PRO A 1 154 ? -12.347 -10.977 -5.493 1.00 91.75 154 PRO A O 1
ATOM 1148 N N . GLY A 1 155 ? -11.187 -9.715 -4.038 1.00 88.81 155 GLY A N 1
ATOM 1149 C CA . GLY A 1 155 ? -10.088 -10.667 -3.829 1.00 88.81 155 GLY A CA 1
ATOM 1150 C C . GLY A 1 155 ? -9.158 -10.874 -5.031 1.00 88.81 155 GLY A C 1
ATOM 1151 O O . GLY A 1 155 ? -8.255 -11.707 -4.966 1.00 88.81 155 GLY A O 1
ATOM 1152 N N . VAL A 1 156 ? -9.364 -10.155 -6.139 1.00 92.56 156 VAL A N 1
ATOM 1153 C CA . VAL A 1 156 ? -8.559 -10.316 -7.355 1.00 92.56 156 VAL A CA 1
ATOM 1154 C C . VAL A 1 156 ? -7.349 -9.388 -7.330 1.00 92.56 156 VAL A C 1
ATOM 1156 O O . VAL A 1 156 ? -7.438 -8.222 -6.938 1.00 92.56 156 VAL A O 1
ATOM 1159 N N . ARG A 1 157 ? -6.217 -9.919 -7.801 1.00 92.50 157 ARG A N 1
ATOM 1160 C CA . ARG A 1 157 ? -5.003 -9.167 -8.124 1.00 92.50 157 ARG A CA 1
ATOM 1161 C C . ARG A 1 157 ? -4.890 -8.974 -9.629 1.00 92.50 157 ARG A C 1
ATOM 1163 O O . ARG A 1 157 ? -5.130 -9.901 -10.399 1.00 92.50 157 ARG A O 1
ATOM 1170 N N . THR A 1 158 ? -4.466 -7.785 -10.030 1.00 92.38 158 THR A N 1
ATOM 1171 C CA . THR A 1 158 ? -4.066 -7.469 -11.400 1.00 92.38 158 THR A CA 1
ATOM 1172 C C . THR A 1 158 ? -2.672 -6.859 -11.410 1.00 92.38 158 THR A C 1
ATOM 1174 O O . THR A 1 158 ? -2.245 -6.261 -10.423 1.00 92.38 158 THR A O 1
ATOM 1177 N N .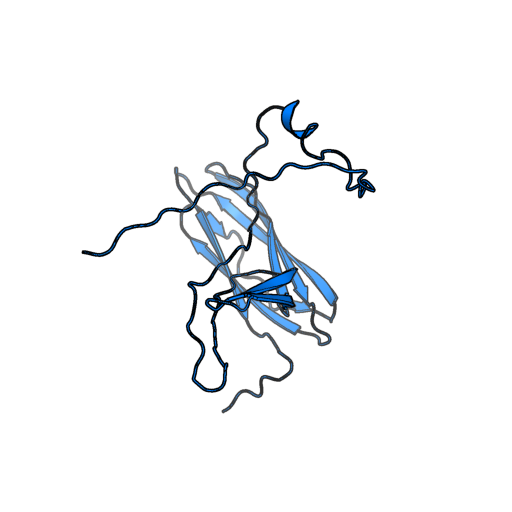 THR A 1 159 ? -1.972 -6.999 -12.528 1.00 92.69 159 THR A N 1
ATOM 1178 C CA . THR A 1 159 ? -0.617 -6.476 -12.702 1.00 92.69 159 THR A CA 1
ATOM 1179 C C . THR A 1 159 ? -0.605 -5.532 -13.892 1.00 92.69 159 THR A C 1
ATOM 1181 O O . THR A 1 159 ? -0.867 -5.934 -15.027 1.00 92.69 159 THR A O 1
ATOM 1184 N N . LEU A 1 160 ? -0.286 -4.268 -13.633 1.00 90.31 160 LEU A N 1
ATOM 1185 C CA . LEU A 1 160 ? -0.079 -3.260 -14.662 1.00 90.31 160 LEU A CA 1
ATOM 1186 C C . LEU A 1 160 ? 1.393 -3.215 -15.038 1.00 90.31 160 LEU A C 1
ATOM 1188 O O . LEU A 1 160 ? 2.273 -3.245 -14.181 1.00 90.31 160 LEU A O 1
ATOM 1192 N N . PHE A 1 161 ? 1.661 -3.116 -16.332 1.00 91.06 161 PHE A N 1
ATOM 1193 C CA . PHE A 1 161 ? 3.016 -3.039 -16.847 1.00 91.06 161 PHE A CA 1
ATOM 1194 C C . PHE A 1 161 ? 3.358 -1.607 -17.221 1.00 91.06 161 PHE A C 1
ATOM 1196 O O . PHE A 1 161 ? 2.659 -1.003 -18.029 1.00 91.06 161 PHE A O 1
ATOM 1203 N N . ILE A 1 162 ? 4.454 -1.103 -16.665 1.00 90.94 162 ILE A N 1
ATOM 1204 C CA . ILE A 1 162 ? 4.871 0.289 -16.799 1.00 90.94 162 ILE A CA 1
ATOM 1205 C C . ILE A 1 162 ? 6.265 0.294 -17.440 1.00 90.94 162 ILE A C 1
ATOM 1207 O O . ILE A 1 162 ? 7.264 0.093 -16.743 1.00 90.94 162 ILE A O 1
ATOM 1211 N N . PRO A 1 163 ? 6.365 0.423 -18.773 1.00 92.75 163 PRO A N 1
ATOM 1212 C CA . PRO A 1 163 ? 7.646 0.575 -19.443 1.00 92.75 163 PRO A CA 1
ATOM 1213 C C . PRO A 1 163 ? 8.240 1.954 -19.128 1.00 92.75 163 PRO A C 1
ATOM 1215 O O . PRO A 1 163 ? 7.596 2.985 -19.325 1.00 92.75 163 PRO A O 1
ATOM 1218 N N . VAL A 1 164 ? 9.481 1.963 -18.651 1.00 93.06 164 VAL A N 1
ATOM 1219 C CA . VAL A 1 164 ? 10.211 3.174 -18.259 1.00 93.06 16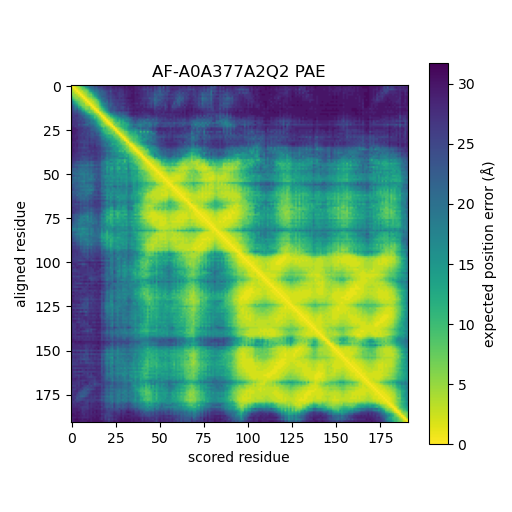4 VAL A CA 1
ATOM 1220 C C . VAL A 1 164 ? 11.593 3.203 -18.892 1.00 93.06 164 VAL A C 1
ATOM 1222 O O . VAL A 1 164 ? 12.166 2.154 -19.211 1.00 93.06 164 VAL A O 1
ATOM 1225 N N . ARG A 1 165 ? 12.144 4.405 -19.052 1.00 94.06 165 ARG A N 1
ATOM 1226 C CA . ARG A 1 165 ? 13.521 4.612 -19.500 1.00 94.06 165 ARG A CA 1
ATOM 1227 C C . ARG A 1 165 ? 14.264 5.524 -18.534 1.00 94.06 165 ARG A C 1
ATOM 1229 O O . ARG A 1 165 ? 13.717 6.513 -18.056 1.00 94.06 165 ARG A O 1
ATOM 1236 N N . ALA A 1 166 ? 15.516 5.180 -18.263 1.00 94.69 166 ALA A N 1
ATOM 1237 C CA . ALA A 1 166 ? 16.421 6.015 -17.490 1.00 94.69 166 ALA A CA 1
ATOM 1238 C C . ALA A 1 166 ? 17.079 7.070 -18.390 1.00 94.69 166 ALA A C 1
ATOM 1240 O O . ALA A 1 166 ? 17.674 6.746 -19.424 1.00 94.69 166 ALA A O 1
ATOM 1241 N N . LEU A 1 167 ? 16.985 8.334 -17.988 1.00 92.75 167 LEU A N 1
ATOM 1242 C CA . LEU A 1 167 ? 17.582 9.461 -18.694 1.00 92.75 167 LEU A CA 1
ATOM 1243 C C . LEU A 1 167 ? 19.107 9.525 -18.464 1.00 92.75 167 LEU A C 1
ATOM 1245 O O . LEU A 1 167 ? 19.625 8.958 -17.497 1.00 92.75 167 LEU A O 1
ATOM 1249 N N . PRO A 1 168 ? 19.862 10.210 -19.343 1.00 92.00 168 PRO A N 1
ATOM 1250 C CA . PRO A 1 168 ? 21.290 10.427 -19.141 1.00 92.00 168 PRO A CA 1
ATOM 1251 C C . PRO A 1 168 ? 21.580 11.264 -17.893 1.00 92.00 168 PRO A C 1
ATOM 1253 O O . PRO A 1 168 ? 21.001 12.333 -17.712 1.00 92.00 168 PRO A O 1
ATOM 1256 N N . GLY A 1 169 ? 22.530 10.815 -17.072 1.00 88.19 169 GLY A N 1
ATOM 1257 C CA . GLY A 1 169 ? 22.975 11.542 -15.884 1.00 88.19 169 GLY A CA 1
ATOM 1258 C C . GLY A 1 169 ? 23.188 10.634 -14.677 1.00 88.19 169 GLY A C 1
ATOM 1259 O O . GLY A 1 169 ? 22.874 9.448 -14.706 1.00 88.19 169 GLY A O 1
ATOM 1260 N N . TYR A 1 170 ? 23.731 11.212 -13.608 1.00 89.69 170 TYR A N 1
ATOM 1261 C CA . TYR A 1 170 ? 23.843 10.566 -12.303 1.00 89.69 170 TYR A CA 1
ATOM 1262 C C . TYR A 1 170 ? 22.907 11.270 -11.324 1.00 89.69 170 TYR A C 1
ATOM 1264 O O . TYR A 1 170 ? 23.009 12.484 -11.143 1.00 89.69 170 TYR A O 1
ATOM 1272 N N . GLY A 1 171 ? 22.004 10.516 -10.708 1.00 90.00 171 GLY A N 1
ATOM 1273 C CA . GLY A 1 171 ? 20.999 11.039 -9.792 1.00 90.00 171 GLY A CA 1
ATOM 1274 C C . GLY A 1 171 ? 19.806 10.102 -9.683 1.00 90.00 171 GLY A C 1
ATOM 1275 O O . GLY A 1 171 ? 19.851 8.969 -10.165 1.00 90.00 171 GLY A O 1
ATOM 1276 N N . ASP A 1 172 ? 18.744 10.608 -9.072 1.00 90.12 172 ASP A N 1
ATOM 1277 C CA . ASP A 1 172 ? 17.551 9.829 -8.777 1.00 90.12 172 ASP A CA 1
ATOM 1278 C C . ASP A 1 172 ? 16.451 10.051 -9.823 1.00 90.12 172 ASP A C 1
ATOM 1280 O O . ASP A 1 172 ? 16.319 11.117 -10.437 1.00 90.12 172 ASP A O 1
ATOM 1284 N N . GLY A 1 173 ? 15.644 9.015 -10.019 1.00 89.38 173 GLY A N 1
ATOM 1285 C CA . GLY A 1 173 ? 14.371 9.091 -10.717 1.00 89.38 173 GLY A CA 1
ATOM 1286 C C . GLY A 1 173 ? 13.273 8.596 -9.789 1.00 89.38 173 GLY A C 1
ATOM 1287 O O . GLY A 1 173 ? 13.487 7.668 -9.009 1.00 89.38 173 GLY A O 1
ATOM 1288 N N . GLU A 1 174 ? 12.100 9.203 -9.882 1.00 90.19 174 GLU A N 1
ATOM 1289 C CA . GLU A 1 174 ? 10.956 8.860 -9.044 1.00 90.19 174 GLU A CA 1
ATOM 1290 C C . GLU A 1 174 ? 9.749 8.532 -9.922 1.00 90.19 174 GLU A C 1
ATOM 1292 O O . GLU A 1 174 ? 9.544 9.124 -10.985 1.00 90.19 174 GLU A O 1
ATOM 1297 N N . ILE A 1 175 ? 8.950 7.567 -9.473 1.00 89.50 175 ILE A N 1
ATOM 1298 C CA . ILE A 1 175 ? 7.668 7.218 -10.079 1.00 89.50 175 ILE A CA 1
ATOM 1299 C C . ILE A 1 175 ? 6.608 7.336 -9.003 1.00 89.50 175 ILE A C 1
ATOM 1301 O O . ILE A 1 175 ? 6.701 6.699 -7.955 1.00 89.50 175 ILE A O 1
ATOM 1305 N N . GLN A 1 176 ? 5.583 8.123 -9.295 1.00 89.50 176 GLN A N 1
ATOM 1306 C CA . GLN A 1 176 ? 4.440 8.323 -8.425 1.00 89.50 176 GLN A CA 1
ATOM 1307 C C . GLN A 1 176 ? 3.204 7.709 -9.079 1.00 89.50 176 GLN A C 1
ATOM 1309 O O . GLN A 1 176 ? 2.930 7.911 -10.264 1.00 89.50 176 GLN A O 1
ATOM 1314 N N . ALA A 1 177 ? 2.453 6.944 -8.290 1.00 87.50 177 ALA A N 1
ATOM 1315 C CA . ALA A 1 177 ? 1.194 6.342 -8.699 1.00 87.50 177 ALA A CA 1
ATOM 1316 C C . ALA A 1 177 ? 0.068 6.890 -7.822 1.00 87.50 177 ALA A C 1
ATOM 1318 O O . ALA A 1 177 ? 0.073 6.712 -6.606 1.00 87.50 177 ALA A O 1
ATOM 1319 N N . THR A 1 178 ? -0.910 7.547 -8.442 1.00 87.88 178 THR A N 1
ATOM 1320 C CA . THR A 1 178 ? -2.119 8.019 -7.764 1.00 87.88 178 THR A CA 1
ATOM 1321 C C . THR A 1 178 ? -3.291 7.141 -8.166 1.00 87.88 178 THR A C 1
ATOM 1323 O O . THR A 1 178 ? -3.705 7.135 -9.326 1.00 87.88 178 THR A O 1
ATOM 1326 N N . ILE A 1 179 ? -3.837 6.404 -7.200 1.00 87.06 179 ILE A N 1
ATOM 1327 C CA . ILE A 1 179 ? -5.000 5.539 -7.403 1.00 87.06 179 ILE A CA 1
ATOM 1328 C C . ILE A 1 179 ? -6.240 6.256 -6.882 1.00 87.06 179 ILE A C 1
ATOM 1330 O O . ILE A 1 179 ? -6.294 6.692 -5.735 1.00 87.06 179 ILE A O 1
ATOM 1334 N N . SER A 1 180 ? -7.249 6.378 -7.736 1.00 86.25 180 SER A N 1
ATOM 1335 C CA . SER A 1 180 ? -8.507 7.058 -7.434 1.00 86.25 180 SER A CA 1
ATOM 1336 C C . SER A 1 180 ? -9.708 6.183 -7.786 1.00 86.25 180 SER A C 1
ATOM 1338 O O . SER A 1 180 ? -9.581 5.194 -8.507 1.00 86.25 180 SER A O 1
ATOM 1340 N N . GLY A 1 181 ? -10.888 6.538 -7.269 1.00 82.00 181 GLY A N 1
ATOM 1341 C CA . GLY A 1 181 ? -12.125 5.792 -7.532 1.00 82.00 181 GLY A CA 1
ATOM 1342 C C . GLY A 1 181 ? -12.415 4.652 -6.552 1.00 82.00 181 GLY A C 1
ATOM 1343 O O . GLY A 1 181 ? -13.266 3.817 -6.842 1.00 82.00 181 GLY A O 1
ATOM 1344 N N . LEU A 1 182 ? -11.754 4.620 -5.389 1.00 80.50 182 LEU A N 1
ATOM 1345 C CA . LEU A 1 182 ? -12.067 3.646 -4.343 1.00 80.50 182 LEU A CA 1
ATOM 1346 C C . LEU A 1 182 ? -13.511 3.826 -3.850 1.00 80.50 182 LEU A C 1
ATOM 1348 O O . LEU A 1 182 ? -13.934 4.928 -3.492 1.00 80.50 182 LEU A O 1
ATOM 1352 N N . ALA A 1 183 ? -14.255 2.725 -3.814 1.00 73.44 183 ALA A N 1
ATOM 1353 C CA . ALA A 1 183 ? -15.578 2.634 -3.218 1.00 73.44 183 ALA A CA 1
ATOM 1354 C C . ALA A 1 183 ? -15.469 1.903 -1.874 1.00 73.44 183 ALA A C 1
ATOM 1356 O O . ALA A 1 183 ? -15.441 0.670 -1.822 1.00 73.44 183 ALA A O 1
ATOM 1357 N N . LEU A 1 184 ? -15.390 2.662 -0.780 1.00 69.00 184 LEU A N 1
ATOM 1358 C CA . LEU A 1 184 ? -15.258 2.108 0.567 1.00 69.00 184 LEU A CA 1
ATOM 1359 C C . LEU A 1 184 ? -16.631 1.835 1.207 1.00 69.00 184 LEU A C 1
ATOM 1361 O O . LEU A 1 184 ? -17.569 2.618 1.022 1.00 69.00 184 LEU A O 1
ATOM 1365 N N . PRO A 1 185 ? -16.795 0.737 1.970 1.00 57.34 185 PRO A N 1
ATOM 1366 C CA . PRO A 1 185 ? -18.004 0.522 2.755 1.00 57.34 185 PRO A CA 1
ATOM 1367 C C . PRO A 1 185 ? -18.104 1.586 3.861 1.00 57.34 185 PRO A C 1
ATOM 1369 O O . PRO A 1 185 ? -17.248 1.645 4.734 1.00 57.34 185 PRO A O 1
ATOM 1372 N N . GLY A 1 186 ? -19.156 2.411 3.834 1.00 54.19 186 GLY A N 1
ATOM 1373 C CA . GLY A 1 186 ? -19.458 3.390 4.891 1.00 54.19 186 GLY A CA 1
ATOM 1374 C C . GLY A 1 186 ? -19.185 4.853 4.537 1.00 54.19 186 GLY A C 1
ATOM 1375 O O . GLY A 1 186 ? -19.617 5.740 5.268 1.00 54.19 186 GLY A O 1
ATOM 1376 N N . GLU A 1 187 ? -18.557 5.133 3.394 1.00 48.00 187 GLU A N 1
ATOM 1377 C CA . GLU A 1 187 ? -18.335 6.506 2.939 1.00 48.00 187 GLU A CA 1
ATOM 1378 C C . GLU A 1 187 ? -19.550 7.003 2.141 1.00 48.00 187 GLU A C 1
ATOM 1380 O O . GLU A 1 187 ? -19.567 7.054 0.909 1.00 48.00 187 GLU A O 1
ATOM 1385 N N . ASN A 1 188 ? -20.619 7.358 2.860 1.00 39.41 188 ASN A N 1
ATOM 1386 C CA . ASN A 1 188 ? -21.624 8.252 2.299 1.00 39.41 188 ASN A CA 1
ATOM 1387 C C . ASN A 1 188 ? -20.921 9.586 2.064 1.00 39.41 188 ASN A C 1
ATOM 1389 O O . ASN A 1 188 ? -20.661 10.319 3.016 1.00 39.41 188 ASN A O 1
ATOM 1393 N N . ARG A 1 189 ? -20.588 9.887 0.805 1.00 42.22 189 ARG A N 1
ATOM 1394 C CA . ARG A 1 189 ? -20.113 11.215 0.413 1.00 42.22 189 ARG A CA 1
ATOM 1395 C C . ARG A 1 189 ? -21.154 12.232 0.877 1.00 42.22 189 ARG A C 1
ATOM 1397 O O . ARG A 1 189 ? -22.207 12.350 0.249 1.00 42.22 189 ARG A O 1
ATOM 1404 N N . CYS A 1 190 ? -20.890 12.924 1.984 1.00 35.47 190 CYS A N 1
ATOM 1405 C CA . CYS A 1 190 ? -21.660 14.106 2.340 1.00 35.47 190 CYS A CA 1
ATOM 1406 C C . CYS A 1 190 ? -21.521 15.086 1.174 1.00 35.47 190 CYS A C 1
ATOM 1408 O O . CYS A 1 190 ? -20.410 15.428 0.767 1.00 35.47 190 CYS A O 1
ATOM 1410 N N . ARG A 1 191 ? -22.668 15.417 0.587 1.00 34.78 191 ARG A N 1
ATOM 1411 C CA . ARG A 1 191 ? -22.819 16.441 -0.441 1.00 34.78 191 ARG A CA 1
ATOM 1412 C C . ARG A 1 191 ? -22.771 17.823 0.183 1.00 34.78 191 ARG A C 1
ATOM 1414 O O . ARG A 1 191 ? -23.296 17.953 1.310 1.00 34.78 191 ARG A O 1
#

InterPro domains:
  IPR001599 Alpha-2-macroglobulin [PF00207] (53-134)
  IPR001599 Alpha-2-macroglobulin [SM01360] (45-134)
  IPR051802 Alpha-2-macroglobulin-like [PTHR40094] (24-181)

Organism: Escherichia coli (NCBI:txid562)

Sequence (191 aa):
MAQTFTIFTVRLLKVRGVWQLCVSGGDGDELKRGGKPPVNHVNIVAQQALPVTLNEQGEGSVTLPIGDFNGELRVMAQAWTADDFGSNESKVIVAAPVIAELNMPRFMASGDTSRLTLDITNLTDKPQKLNVALTASGLLELVSDSPAAVELAPGVRTTLFIPVRALPGYGDGEIQATISGLALPGENRCR

Secondary structure (DSSP, 8-state):
------------------------S-TTSSTTTT-SPPPP--------PPP----TTS---------S--EEEEEEEEEE-SS-EEEEEEEEEE--SEEEEEE--S---TT-EEEEEEEEEE-SSS-EEEEEEEEEEESEEESSPPPPPEEE-TT-EEEEEEEEEEPSSSS-EEEEEEEE----TT-----

Nearest PDB structures (foldseek):
  5a42-assembly1_A  TM=9.338E-01  e=4.010E-19  Escherichia coli K-12
  4u59-assembly1_A  TM=9.373E-01  e=1.024E-15  Salmonella enterica subsp. enterica serovar Typhimurium
  4u4j-assembly1_A  TM=9.330E-01  e=2.039E-15  Salmonella enterica subsp. enterica serovar Typhimurium str. LT2
  4ziq-assembly1_A-2  TM=7.180E-01  e=5.385E-18  Escherichia coli K-12
  4rtd-assembly1_A  TM=6.771E-01  e=3.096E-17  Escherichia coli K-12

Radius of gyration: 24.93 Å; Cα contacts (8 Å, |Δi|>4): 261; chains: 1; bounding box: 52×47×67 Å